Protein AF-0000000083431602 (afdb_homodimer)

Sequence (214 aa):
MWRSGLAFIPIKVGDYVYIGEDSVVEAAMIGSCVQIGKNCVIGKRVIIRDCCRIEENSVVPADSVIPPFSRIGGVPGKYLEDMPEATQELYISQISRYFDNFTPRTNMWRSGLAFIPIKVGDYVYIGEDSVVEAAMIGSCVQIGKNCVIGKRVIIRDCCRIEENSVVPADSVIPPFSRIGGVPGKYLEDMPEATQELYISQISRYFDNFTPRTN

Foldseek 3Di:
DPCVVPPPDDEEAEELEDAEACEDAQERYHEELEYEYHCEYHEHPEYHYALEYEDHNEYDYHPHYHDYQFYWYDVPIDTDDGHDPCSVVVSVVVVCVVVVVVPPPPD/DPCVVPPPDDEEEEELEDAEACEDAQERYHEECEYEYHCEYHEHPEYHYALEYEDHNEYDYHPHYHDYQFYWYDVPIDTDDGHDPCSVVVSCVVVCVVVVVVPPPPD

Structure (mmCIF, N/CA/C/O backbone):
data_AF-0000000083431602-model_v1
#
loop_
_entity.id
_entity.type
_entity.pdbx_description
1 polymer 'Dynactin subunit 5'
#
loop_
_atom_site.group_PDB
_atom_site.id
_atom_site.type_symbol
_atom_site.label_atom_id
_atom_site.label_alt_id
_atom_site.label_comp_id
_atom_site.label_asym_id
_atom_site.label_entity_id
_atom_site.label_seq_id
_atom_site.pdbx_PDB_ins_code
_atom_site.Cartn_x
_atom_site.Cartn_y
_atom_site.Cartn_z
_atom_site.occupancy
_atom_site.B_iso_or_equiv
_atom_site.auth_seq_id
_atom_site.auth_comp_id
_atom_site.auth_asym_id
_atom_site.auth_atom_id
_atom_site.pdbx_PDB_model_num
ATOM 1 N N . MET A 1 1 ? -8.312 -3.912 35.406 1 28.48 1 MET A N 1
ATOM 2 C CA . MET A 1 1 ? -8.68 -3.312 34.156 1 28.48 1 MET A CA 1
ATOM 3 C C . MET A 1 1 ? -7.805 -3.848 33 1 28.48 1 MET A C 1
ATOM 5 O O . MET A 1 1 ? -6.578 -3.758 33.094 1 28.48 1 MET A O 1
ATOM 9 N N . TRP A 1 2 ? -8.133 -4.938 32.406 1 30.8 2 TRP A N 1
ATOM 10 C CA . TRP A 1 2 ? -7.441 -5.691 31.359 1 30.8 2 TRP A CA 1
ATOM 11 C C . TRP A 1 2 ? -7.102 -4.789 30.172 1 30.8 2 TRP A C 1
ATOM 13 O O . TRP A 1 2 ? -7.992 -4.223 29.531 1 30.8 2 TRP A O 1
ATOM 23 N N . ARG A 1 3 ? -6.184 -3.844 30.422 1 35.72 3 ARG A N 1
ATOM 24 C CA . ARG A 1 3 ? -5.781 -3.035 29.281 1 35.72 3 ARG A CA 1
ATOM 25 C C . ARG A 1 3 ? -5.613 -3.898 28.031 1 35.72 3 ARG A C 1
ATOM 27 O O . ARG A 1 3 ? -4.703 -4.73 27.969 1 35.72 3 ARG A O 1
ATOM 34 N N . SER A 1 4 ? -6.652 -4.531 27.547 1 39.69 4 SER A N 1
ATOM 35 C CA . SER A 1 4 ? -6.766 -5.211 26.266 1 39.69 4 SER A CA 1
ATOM 36 C C . SER A 1 4 ? -5.91 -4.527 25.203 1 39.69 4 SER A C 1
ATOM 38 O O . SER A 1 4 ? -6.348 -3.562 24.578 1 39.69 4 SER A O 1
ATOM 40 N N . GLY A 1 5 ? -4.637 -4.211 25.594 1 40.03 5 GLY A N 1
ATOM 41 C CA . GLY A 1 5 ? -3.666 -3.617 24.688 1 40.03 5 GLY A CA 1
ATOM 42 C C . GLY A 1 5 ? -3.695 -4.227 23.297 1 40.03 5 GLY A C 1
ATOM 43 O O . GLY A 1 5 ? -3.285 -5.375 23.109 1 40.03 5 GLY A O 1
ATOM 44 N N . LEU A 1 6 ? -4.785 -4.121 22.578 1 44.34 6 LEU A N 1
ATOM 45 C CA . LEU A 1 6 ? -4.766 -4.504 21.172 1 44.34 6 LEU A CA 1
ATOM 46 C C . LEU A 1 6 ? -3.404 -4.211 20.547 1 44.34 6 LEU A C 1
ATOM 48 O O . LEU A 1 6 ? -2.951 -3.064 20.547 1 44.34 6 LEU A O 1
ATOM 52 N N . ALA A 1 7 ? -2.414 -5.129 20.812 1 47.84 7 ALA A N 1
ATOM 53 C CA . ALA A 1 7 ? -1.089 -5.133 20.203 1 47.84 7 ALA A CA 1
ATOM 54 C C . ALA A 1 7 ? -1.17 -4.781 18.719 1 47.84 7 ALA A C 1
ATOM 56 O O . ALA A 1 7 ? -1.924 -5.402 17.969 1 47.84 7 ALA A O 1
ATOM 57 N N . PHE A 1 8 ? -1.33 -3.508 18.344 1 51.31 8 PHE A N 1
ATOM 58 C CA . PHE A 1 8 ? -1.201 -3.082 16.953 1 51.31 8 PHE A CA 1
ATOM 59 C C . PHE A 1 8 ? 0.172 -3.445 16.391 1 51.31 8 PHE A C 1
ATOM 61 O O . PHE A 1 8 ? 1.194 -3.154 17.016 1 51.31 8 PHE A O 1
ATOM 68 N N . ILE A 1 9 ? 0.278 -4.641 15.828 1 58.22 9 ILE A N 1
ATOM 69 C CA . ILE A 1 9 ? 1.533 -4.852 15.117 1 58.22 9 ILE A CA 1
ATOM 70 C C . ILE A 1 9 ? 1.505 -4.105 13.789 1 58.22 9 ILE A C 1
ATOM 72 O O . ILE A 1 9 ? 0.565 -4.262 13 1 58.22 9 ILE A O 1
ATOM 76 N N . PRO A 1 10 ? 2.42 -3.236 13.602 1 60.12 10 PRO A N 1
ATOM 77 C CA . PRO A 1 10 ? 2.502 -2.408 12.398 1 60.12 10 PRO A CA 1
ATOM 78 C C . PRO A 1 10 ? 2.643 -3.236 11.125 1 60.12 10 PRO A C 1
ATOM 80 O O . PRO A 1 10 ? 3.23 -4.32 11.148 1 60.12 10 PRO A O 1
ATOM 83 N N . ILE A 1 11 ? 1.796 -2.855 10.094 1 68.94 11 ILE A N 1
ATOM 84 C CA . ILE A 1 11 ? 2.012 -3.428 8.766 1 68.94 11 ILE A CA 1
ATOM 85 C C . ILE A 1 11 ? 3.256 -2.807 8.133 1 68.94 11 ILE A C 1
ATOM 87 O O . ILE A 1 11 ? 3.486 -1.602 8.258 1 68.94 11 ILE A O 1
ATOM 91 N N . LYS A 1 12 ? 4.027 -3.773 7.625 1 85.69 12 LYS A N 1
ATOM 92 C CA . LYS A 1 12 ? 5.172 -3.285 6.859 1 85.69 12 LYS A CA 1
ATOM 93 C C . LYS A 1 12 ? 4.902 -3.359 5.359 1 85.69 12 LYS A C 1
ATOM 95 O O . LYS A 1 12 ? 4.598 -4.43 4.832 1 85.69 12 LYS A O 1
ATOM 100 N N . VAL A 1 13 ? 4.781 -2.248 4.762 1 92.38 13 VAL A N 1
ATOM 101 C CA . VAL A 1 13 ? 4.637 -2.174 3.311 1 92.38 13 VAL A CA 1
ATOM 102 C C . VAL A 1 13 ? 5.891 -1.556 2.697 1 92.38 13 VAL A C 1
ATOM 104 O O . VAL A 1 13 ? 6.359 -0.507 3.148 1 92.38 13 VAL A O 1
ATOM 107 N N . GLY A 1 14 ? 6.488 -2.24 1.77 1 92.75 14 GLY A N 1
ATOM 108 C CA . GLY A 1 14 ? 7.672 -1.746 1.08 1 92.75 14 GLY A CA 1
ATOM 109 C C . GLY A 1 14 ? 7.371 -0.614 0.117 1 92.75 14 GLY A C 1
ATOM 110 O O . GLY A 1 14 ? 6.242 -0.116 0.069 1 92.75 14 GLY A O 1
ATOM 111 N N . ASP A 1 15 ? 8.453 -0.166 -0.658 1 91.25 15 ASP A N 1
ATOM 112 C CA . ASP A 1 15 ? 8.312 0.931 -1.609 1 91.25 15 ASP A CA 1
ATOM 113 C C . ASP A 1 15 ? 7.84 0.419 -2.969 1 91.25 15 ASP A C 1
ATOM 115 O O . ASP A 1 15 ? 7.793 -0.791 -3.201 1 91.25 15 ASP A O 1
ATOM 119 N N . TYR A 1 16 ? 7.289 1.318 -3.855 1 90.19 16 TYR A N 1
ATOM 120 C CA . TYR A 1 16 ? 6.781 1.034 -5.191 1 90.19 16 TYR A CA 1
ATOM 121 C C . TYR A 1 16 ? 5.621 0.048 -5.137 1 90.19 16 TYR A C 1
ATOM 123 O O . TYR A 1 16 ? 5.605 -0.942 -5.871 1 90.19 16 TYR A O 1
ATOM 131 N N . VAL A 1 17 ? 4.75 0.256 -4.215 1 91.69 17 VAL A N 1
ATOM 132 C CA . VAL A 1 17 ? 3.572 -0.593 -4.078 1 91.69 17 VAL A CA 1
ATOM 133 C C . VAL A 1 17 ? 2.338 0.147 -4.586 1 91.69 17 VAL A C 1
ATOM 135 O O . VAL A 1 17 ? 2.17 1.341 -4.324 1 91.69 17 VAL A O 1
ATOM 138 N N . TYR A 1 18 ? 1.525 -0.588 -5.305 1 89.56 18 TYR A N 1
ATOM 139 C CA . TYR A 1 18 ? 0.258 -0.059 -5.797 1 89.56 18 TYR A CA 1
ATOM 140 C C . TYR A 1 18 ? -0.886 -1.022 -5.504 1 89.56 18 TYR A C 1
ATOM 142 O O . TYR A 1 18 ? -0.751 -2.232 -5.699 1 89.56 18 TYR A O 1
ATOM 150 N N . ILE A 1 19 ? -1.953 -0.477 -5.039 1 92.25 19 ILE A N 1
ATOM 151 C CA . ILE A 1 19 ? -3.178 -1.225 -4.773 1 92.25 19 ILE A CA 1
ATOM 152 C C . ILE A 1 19 ? -4.316 -0.667 -5.625 1 92.25 19 ILE A C 1
ATOM 154 O O . ILE A 1 19 ? -4.641 0.52 -5.539 1 92.25 19 ILE A O 1
ATOM 158 N N . GLY A 1 20 ? -4.93 -1.467 -6.414 1 90.44 20 GLY A N 1
ATOM 159 C CA . GLY A 1 20 ? -5.898 -1.061 -7.418 1 90.44 20 GLY A CA 1
ATOM 160 C C . GLY A 1 20 ? -7.281 -0.815 -6.848 1 90.44 20 GLY A C 1
ATOM 161 O O . GLY A 1 20 ? -7.508 -0.998 -5.652 1 90.44 20 GLY A O 1
ATOM 162 N N . GLU A 1 21 ? -8.195 -0.49 -7.758 1 89.06 21 GLU A N 1
ATOM 163 C CA . GLU A 1 21 ? -9.578 -0.122 -7.469 1 89.06 21 GLU A CA 1
ATOM 164 C C . GLU A 1 21 ? -10.328 -1.278 -6.82 1 89.06 21 GLU A C 1
ATOM 166 O O . GLU A 1 21 ? -10.195 -2.43 -7.242 1 89.06 21 GLU A O 1
ATOM 171 N N . ASP A 1 22 ? -11.164 -0.935 -5.758 1 92.94 22 ASP A N 1
ATOM 172 C CA . ASP A 1 22 ? -12.102 -1.865 -5.133 1 92.94 22 ASP A CA 1
ATOM 173 C C . ASP A 1 22 ? -11.359 -3.057 -4.527 1 92.94 22 ASP A C 1
ATOM 175 O O . ASP A 1 22 ? -11.922 -4.152 -4.418 1 92.94 22 ASP A O 1
ATOM 179 N N . SER A 1 23 ? -10.078 -2.918 -4.227 1 94.56 23 SER A N 1
ATOM 180 C CA . SER A 1 23 ? -9.312 -3.965 -3.562 1 94.56 23 SER A CA 1
ATOM 181 C C . SER A 1 23 ? -9.305 -3.77 -2.051 1 94.56 23 SER A C 1
ATOM 183 O O . SER A 1 23 ? -9.289 -2.637 -1.565 1 94.56 23 SER A O 1
ATOM 185 N N . VAL A 1 24 ? -9.406 -4.871 -1.285 1 94.06 24 VAL A N 1
ATOM 186 C CA . VAL A 1 24 ? -9.352 -4.898 0.173 1 94.06 24 VAL A CA 1
ATOM 187 C C . VAL A 1 24 ? -8.117 -5.672 0.628 1 94.06 24 VAL A C 1
ATOM 189 O O . VAL A 1 24 ? -7.945 -6.844 0.28 1 94.06 24 VAL A O 1
ATOM 192 N N . VAL A 1 25 ? -7.242 -5.008 1.438 1 93.88 25 VAL A N 1
ATOM 193 C CA . VAL A 1 25 ? -5.965 -5.613 1.809 1 93.88 25 VAL A CA 1
ATOM 194 C C . VAL A 1 25 ? -5.848 -5.676 3.33 1 93.88 25 VAL A C 1
ATOM 196 O O . VAL A 1 25 ? -5.84 -4.645 4.004 1 93.88 25 VAL A O 1
ATOM 199 N N . GLU A 1 26 ? -5.828 -6.855 3.91 1 91.06 26 GLU A N 1
ATOM 200 C CA . GLU A 1 26 ? -5.602 -7.09 5.332 1 91.06 26 GLU A CA 1
ATOM 201 C C . GLU A 1 26 ? -4.309 -7.867 5.566 1 91.06 26 GLU A C 1
ATOM 203 O O . GLU A 1 26 ? -4.215 -8.656 6.508 1 91.06 26 GLU A O 1
ATOM 208 N N . ALA A 1 27 ? -3.328 -7.703 4.719 1 91.31 27 ALA A N 1
ATOM 209 C CA . ALA A 1 27 ? -2.055 -8.422 4.75 1 91.31 27 ALA A CA 1
ATOM 210 C C . ALA A 1 27 ? -1.255 -8.062 6 1 91.31 27 ALA A C 1
ATOM 212 O O . ALA A 1 27 ? -1.495 -7.023 6.621 1 91.31 27 ALA A O 1
ATOM 213 N N . ALA A 1 28 ? -0.341 -8.945 6.398 1 88.25 28 ALA A N 1
ATOM 214 C CA . ALA A 1 28 ? 0.61 -8.68 7.473 1 88.25 28 ALA A CA 1
ATOM 215 C C . ALA A 1 28 ? 1.825 -7.914 6.957 1 88.25 28 ALA A C 1
ATOM 217 O O . ALA A 1 28 ? 2.377 -7.062 7.66 1 88.25 28 ALA A O 1
ATOM 218 N N . MET A 1 29 ? 2.209 -8.266 5.746 1 90.75 29 MET A N 1
ATOM 219 C CA . MET A 1 29 ? 3.393 -7.66 5.145 1 90.75 29 MET A CA 1
ATOM 220 C C . MET A 1 29 ? 3.279 -7.637 3.625 1 90.75 29 MET A C 1
ATOM 222 O O . MET A 1 29 ? 2.832 -8.609 3.016 1 90.75 29 MET A O 1
ATOM 226 N N . ILE A 1 30 ? 3.604 -6.547 3.037 1 94.31 30 ILE A N 1
ATOM 227 C CA . ILE A 1 30 ? 3.754 -6.406 1.593 1 94.31 30 ILE A CA 1
ATOM 228 C C . ILE A 1 30 ? 5.16 -5.906 1.266 1 94.31 30 ILE A C 1
ATOM 230 O O . ILE A 1 30 ? 5.586 -4.863 1.768 1 94.31 30 ILE A O 1
ATOM 234 N N . GLY A 1 31 ? 5.875 -6.672 0.499 1 95.25 31 GLY A N 1
ATOM 235 C CA . GLY A 1 31 ? 7.223 -6.289 0.112 1 95.25 31 GLY A CA 1
ATOM 236 C C . GLY A 1 31 ? 7.258 -5.129 -0.866 1 95.25 31 GLY A C 1
ATOM 237 O O . GLY A 1 31 ? 6.254 -4.441 -1.055 1 95.25 31 GLY A O 1
ATOM 238 N N . SER A 1 32 ? 8.508 -4.887 -1.471 1 94.62 32 SER A N 1
ATOM 239 C CA . SER A 1 32 ? 8.719 -3.807 -2.43 1 94.62 32 SER A CA 1
ATOM 240 C C . SER A 1 32 ? 8.352 -4.246 -3.844 1 94.62 32 SER A C 1
ATOM 242 O O . SER A 1 32 ? 8.391 -5.434 -4.16 1 94.62 32 SER A O 1
ATOM 244 N N . CYS A 1 33 ? 7.949 -3.277 -4.727 1 93.31 33 CYS A N 1
ATOM 245 C CA . CYS A 1 33 ? 7.66 -3.518 -6.137 1 93.31 33 CYS A CA 1
ATOM 246 C C . CYS A 1 33 ? 6.527 -4.527 -6.297 1 93.31 33 CYS A C 1
ATOM 248 O O . CYS A 1 33 ? 6.629 -5.457 -7.098 1 93.31 33 CYS A O 1
ATOM 250 N N . VAL A 1 34 ? 5.512 -4.422 -5.461 1 94.31 34 VAL A N 1
ATOM 251 C CA . VAL A 1 34 ? 4.344 -5.297 -5.523 1 94.31 34 VAL A CA 1
ATOM 252 C C . VAL A 1 34 ? 3.172 -4.551 -6.156 1 94.31 34 VAL A C 1
ATOM 254 O O . VAL A 1 34 ? 2.916 -3.391 -5.824 1 94.31 34 VAL A O 1
ATOM 257 N N . GLN A 1 35 ? 2.518 -5.164 -7.035 1 92.81 35 GLN A N 1
ATOM 258 C CA . GLN A 1 35 ? 1.314 -4.621 -7.656 1 92.81 35 GLN A CA 1
ATOM 259 C C . GLN A 1 35 ? 0.099 -5.496 -7.363 1 92.81 35 GLN A C 1
ATOM 261 O O . GLN A 1 35 ? 0.097 -6.688 -7.672 1 92.81 35 GLN A O 1
ATOM 266 N N . ILE A 1 36 ? -0.857 -4.91 -6.77 1 94.44 36 ILE A N 1
ATOM 267 C CA . ILE A 1 36 ? -2.135 -5.57 -6.523 1 94.44 36 ILE A CA 1
ATOM 268 C C . ILE A 1 36 ? -3.205 -4.977 -7.438 1 94.44 36 ILE A C 1
ATOM 270 O O . ILE A 1 36 ? -3.473 -3.773 -7.391 1 94.44 36 ILE A O 1
ATOM 274 N N . GLY A 1 37 ? -3.74 -5.773 -8.289 1 92.81 37 GLY A N 1
ATOM 275 C CA . GLY A 1 37 ? -4.719 -5.336 -9.273 1 92.81 37 GLY A CA 1
ATOM 276 C C . GLY A 1 37 ? -6.023 -4.867 -8.656 1 92.81 37 GLY A C 1
ATOM 277 O O . GLY A 1 37 ? -6.09 -4.629 -7.449 1 92.81 37 GLY A O 1
ATOM 278 N N . LYS A 1 38 ? -6.988 -4.59 -9.609 1 92.38 38 LYS A N 1
ATOM 279 C CA . LYS A 1 38 ? -8.305 -4.148 -9.156 1 92.38 38 LYS A CA 1
ATOM 280 C C . LYS A 1 38 ? -9.133 -5.328 -8.656 1 92.38 38 LYS A C 1
ATOM 282 O O . LYS A 1 38 ? -8.914 -6.469 -9.07 1 92.38 38 LYS A O 1
ATOM 287 N N . ASN A 1 39 ? -10.055 -5.066 -7.758 1 96.25 39 ASN A N 1
ATOM 288 C CA . ASN A 1 39 ? -11.047 -6.031 -7.293 1 96.25 39 ASN A CA 1
ATOM 289 C C . ASN A 1 39 ? -10.383 -7.258 -6.672 1 96.25 39 ASN A C 1
ATOM 291 O O . ASN A 1 39 ? -10.75 -8.391 -6.988 1 96.25 39 ASN A O 1
ATOM 295 N N . CYS A 1 40 ? -9.336 -7.051 -5.879 1 97.38 40 CYS A N 1
ATOM 296 C CA . CYS A 1 40 ? -8.641 -8.133 -5.195 1 97.38 40 CYS A CA 1
ATOM 297 C C . CYS A 1 40 ? -8.992 -8.164 -3.713 1 97.38 40 CYS A C 1
ATOM 299 O O . CYS A 1 40 ? -9.359 -7.133 -3.139 1 97.38 40 CYS A O 1
ATOM 301 N N . VAL A 1 41 ? -8.992 -9.297 -3.061 1 97.44 41 VAL A N 1
ATOM 302 C CA . VAL A 1 41 ? -9.078 -9.477 -1.615 1 97.44 41 VAL A CA 1
ATOM 303 C C . VAL A 1 41 ? -7.828 -10.188 -1.104 1 97.44 41 VAL A C 1
ATOM 305 O O . VAL A 1 41 ? -7.57 -11.344 -1.458 1 97.44 41 VAL A O 1
ATOM 308 N N . ILE A 1 42 ? -7.004 -9.492 -0.37 1 96.75 42 ILE A N 1
ATOM 309 C CA . ILE A 1 42 ? -5.84 -10.062 0.295 1 96.75 42 ILE A CA 1
ATOM 310 C C . ILE A 1 42 ? -6.184 -10.398 1.744 1 96.75 42 ILE A C 1
ATOM 312 O O . ILE A 1 42 ? -6.402 -9.5 2.561 1 96.75 42 ILE A O 1
ATOM 316 N N . GLY A 1 43 ? -6.219 -11.625 2.041 1 94.38 43 GLY A N 1
ATOM 317 C CA . GLY A 1 43 ? -6.688 -12.117 3.328 1 94.38 43 GLY A CA 1
ATOM 318 C C . GLY A 1 43 ? -5.789 -11.719 4.484 1 94.38 43 GLY A C 1
ATOM 319 O O . GLY A 1 43 ? -4.719 -11.141 4.273 1 94.38 43 GLY A O 1
ATOM 320 N N . LYS A 1 44 ? -6.262 -12.031 5.695 1 90 44 LYS A N 1
ATOM 321 C CA . LYS A 1 44 ? -5.555 -11.703 6.93 1 90 44 LYS A CA 1
ATOM 322 C C . LYS A 1 44 ? -4.219 -12.43 7.012 1 90 44 LYS A C 1
ATOM 324 O O . LYS A 1 44 ? -4.121 -13.602 6.641 1 90 44 LYS A O 1
ATOM 329 N N . ARG A 1 45 ? -3.146 -11.719 7.477 1 88.94 45 ARG A N 1
ATOM 330 C CA . ARG A 1 45 ? -1.84 -12.273 7.809 1 88.94 45 ARG A CA 1
ATOM 331 C C . ARG A 1 45 ? -1.126 -12.781 6.562 1 88.94 45 ARG A C 1
ATOM 333 O O . ARG A 1 45 ? -0.209 -13.602 6.656 1 88.94 45 ARG A O 1
ATOM 340 N N . VAL A 1 46 ? -1.595 -12.406 5.418 1 93.5 46 VAL A N 1
ATOM 341 C CA . VAL A 1 46 ? -0.884 -12.75 4.191 1 93.5 46 VAL A CA 1
ATOM 342 C C . VAL A 1 46 ? 0.444 -12 4.133 1 93.5 46 VAL A C 1
ATOM 344 O O . VAL A 1 46 ? 0.517 -10.828 4.508 1 93.5 46 VAL A O 1
ATOM 347 N N . ILE A 1 47 ? 1.458 -12.703 3.719 1 94.25 47 ILE A N 1
ATOM 348 C CA . ILE A 1 47 ? 2.766 -12.109 3.471 1 94.25 47 ILE A CA 1
ATOM 349 C C . ILE A 1 47 ? 3.07 -12.141 1.975 1 94.25 47 ILE A C 1
ATOM 351 O O . ILE A 1 47 ? 3.131 -13.211 1.366 1 94.25 47 ILE A O 1
ATOM 355 N N . ILE A 1 48 ? 3.145 -11.023 1.331 1 96.25 48 ILE A N 1
ATOM 356 C CA . ILE A 1 48 ? 3.545 -10.898 -0.067 1 96.25 48 ILE A CA 1
ATOM 357 C C . ILE A 1 48 ? 4.98 -10.383 -0.148 1 96.25 48 ILE A C 1
ATOM 359 O O . ILE A 1 48 ? 5.27 -9.258 0.28 1 96.25 48 ILE A O 1
ATOM 363 N N . ARG A 1 49 ? 5.883 -11.172 -0.681 1 97.19 49 ARG A N 1
ATOM 364 C CA . ARG A 1 49 ? 7.281 -10.766 -0.782 1 97.19 49 ARG A CA 1
ATOM 365 C C . ARG A 1 49 ? 7.508 -9.867 -1.993 1 97.19 49 ARG A C 1
ATOM 367 O O . ARG A 1 49 ? 6.551 -9.43 -2.637 1 97.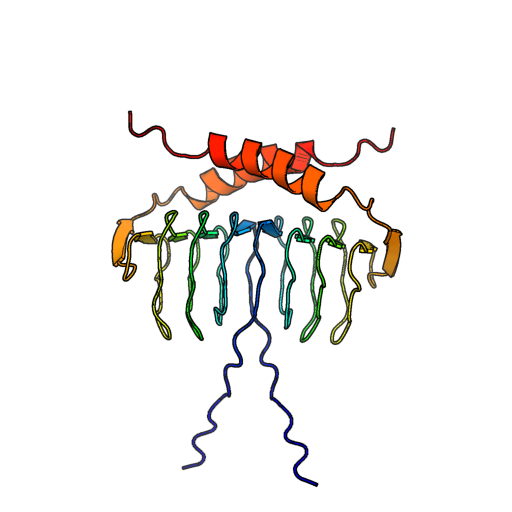19 49 ARG A O 1
ATOM 374 N N . ASP A 1 50 ? 8.812 -9.539 -2.293 1 96.31 50 ASP A N 1
ATOM 375 C CA . ASP A 1 50 ? 9.156 -8.492 -3.246 1 96.31 50 ASP A CA 1
ATOM 376 C C . ASP A 1 50 ? 8.805 -8.906 -4.672 1 96.31 50 ASP A C 1
ATOM 378 O O . ASP A 1 50 ? 8.883 -10.086 -5.016 1 96.31 50 ASP A O 1
ATOM 382 N N . CYS A 1 51 ? 8.406 -7.938 -5.539 1 96.19 51 CYS A N 1
ATOM 383 C CA . CYS A 1 51 ? 8.32 -8.047 -6.988 1 96.19 51 CYS A CA 1
ATOM 384 C C . CYS A 1 51 ? 7.223 -9.023 -7.398 1 96.19 51 CYS A C 1
ATOM 386 O O . CYS A 1 51 ? 7.383 -9.781 -8.359 1 96.19 51 CYS A O 1
ATOM 388 N N . CYS A 1 52 ? 6.16 -9.055 -6.582 1 96.88 52 CYS A N 1
ATOM 389 C CA . CYS A 1 52 ? 5 -9.883 -6.906 1 96.88 52 CYS A CA 1
ATOM 390 C C . CYS A 1 52 ? 3.934 -9.07 -7.625 1 96.88 52 CYS A C 1
ATOM 392 O O . CYS A 1 52 ? 3.873 -7.848 -7.48 1 96.88 52 CYS A O 1
ATOM 394 N N . ARG A 1 53 ? 3.135 -9.773 -8.344 1 95.5 53 ARG A N 1
ATOM 395 C CA . ARG A 1 53 ? 1.94 -9.219 -8.969 1 95.5 53 ARG A CA 1
ATOM 396 C C . ARG A 1 53 ? 0.71 -10.055 -8.648 1 95.5 53 ARG A C 1
ATOM 398 O O . ARG A 1 53 ? 0.699 -11.266 -8.883 1 95.5 53 ARG A O 1
ATOM 405 N N . ILE A 1 54 ? -0.281 -9.484 -8.039 1 97.25 54 ILE A N 1
ATOM 406 C CA . ILE A 1 54 ? -1.585 -10.102 -7.828 1 97.25 54 ILE A CA 1
ATOM 407 C C . ILE A 1 54 ? -2.559 -9.633 -8.906 1 97.25 54 ILE A C 1
ATOM 409 O O . ILE A 1 54 ? -2.887 -8.445 -8.984 1 97.25 54 ILE A O 1
ATOM 413 N N . GLU A 1 55 ? -2.982 -10.531 -9.719 1 95.94 55 GLU A N 1
ATOM 414 C CA . GLU A 1 55 ? -3.852 -10.211 -10.852 1 95.94 55 GLU A CA 1
ATOM 415 C C . GLU A 1 55 ? -5.207 -9.695 -10.367 1 95.94 55 GLU A C 1
ATOM 417 O O . GLU A 1 55 ? -5.633 -10 -9.25 1 95.94 55 GLU A O 1
ATOM 422 N N . GLU A 1 56 ? -5.828 -8.914 -11.312 1 94.44 56 GLU A N 1
ATOM 423 C CA . GLU A 1 56 ? -7.156 -8.398 -10.984 1 94.44 56 GLU A CA 1
ATOM 424 C C . GLU A 1 56 ? -8.125 -9.539 -10.672 1 94.44 56 GLU A C 1
ATOM 426 O O . GLU A 1 56 ? -7.945 -10.664 -11.148 1 94.44 56 GLU A O 1
ATOM 431 N N . ASN A 1 57 ? -9.094 -9.266 -9.836 1 97.69 57 ASN A N 1
ATOM 432 C CA . ASN A 1 57 ? -10.172 -10.203 -9.516 1 97.69 57 ASN A CA 1
ATOM 433 C C . ASN A 1 57 ? -9.641 -11.445 -8.812 1 97.69 57 ASN A C 1
ATOM 435 O O . ASN A 1 57 ? -10.125 -12.555 -9.055 1 97.69 57 ASN A O 1
ATOM 439 N N . SER A 1 58 ? -8.609 -11.297 -7.988 1 98.31 58 SER A N 1
ATOM 440 C CA . SER A 1 58 ? -8.016 -12.438 -7.297 1 98.31 58 SER A CA 1
ATOM 441 C C . SER A 1 58 ? -8.297 -12.375 -5.797 1 98.31 58 SER A C 1
ATOM 443 O O . SER A 1 58 ? -8.438 -11.289 -5.23 1 98.31 58 SER A O 1
ATOM 445 N N . VAL A 1 59 ? -8.43 -13.492 -5.129 1 98.62 59 VAL A N 1
ATOM 446 C CA . VAL A 1 59 ? -8.578 -13.609 -3.684 1 98.62 59 VAL A CA 1
ATOM 447 C C . VAL A 1 59 ? -7.43 -14.445 -3.113 1 98.62 59 VAL A C 1
ATOM 449 O O . VAL A 1 59 ? -7.332 -15.641 -3.379 1 98.62 59 VAL A O 1
ATOM 452 N N . VAL A 1 60 ? -6.516 -13.859 -2.422 1 98.31 60 VAL A N 1
ATOM 453 C CA . VAL A 1 60 ? -5.43 -14.562 -1.744 1 98.31 60 VAL A CA 1
ATOM 454 C C . VAL A 1 60 ? -5.879 -14.992 -0.351 1 98.31 60 VAL A C 1
ATOM 456 O O . VAL A 1 60 ? -6.203 -14.148 0.492 1 98.31 60 VAL A O 1
ATOM 459 N N . PRO A 1 61 ? -5.879 -16.234 -0.084 1 97.75 61 PRO A N 1
ATOM 460 C CA . PRO A 1 61 ? -6.398 -16.703 1.197 1 97.75 61 PRO A CA 1
ATOM 461 C C . PRO A 1 61 ? -5.559 -16.25 2.387 1 97.75 61 PRO A C 1
ATOM 463 O O . PRO A 1 61 ? -4.359 -16 2.24 1 97.75 61 PRO A O 1
ATOM 466 N N . ALA A 1 62 ? -6.258 -16.25 3.539 1 94.56 62 ALA A N 1
ATOM 467 C CA . ALA A 1 62 ? -5.594 -15.891 4.789 1 94.56 62 ALA A CA 1
ATOM 468 C C . ALA A 1 62 ? -4.391 -16.781 5.051 1 94.56 62 ALA A C 1
ATOM 470 O O . ALA A 1 62 ? -4.383 -17.953 4.664 1 94.56 62 ALA A O 1
ATOM 471 N N . ASP A 1 63 ? -3.359 -16.234 5.625 1 93.88 63 ASP A N 1
ATOM 472 C CA . ASP A 1 63 ? -2.176 -16.922 6.125 1 93.88 63 ASP A CA 1
ATOM 473 C C . ASP A 1 63 ? -1.295 -17.406 4.973 1 93.88 63 ASP A C 1
ATOM 475 O O . ASP A 1 63 ? -0.37 -18.188 5.176 1 93.88 63 ASP A O 1
ATOM 479 N N . SER A 1 64 ? -1.549 -16.875 3.75 1 96.25 64 SER A N 1
ATOM 480 C CA . SER A 1 64 ? -0.705 -17.234 2.611 1 96.25 64 SER A CA 1
ATOM 481 C C . SER A 1 64 ? 0.627 -16.484 2.666 1 96.25 64 SER A C 1
ATOM 483 O O . SER A 1 64 ? 0.691 -15.344 3.123 1 96.25 64 SER A O 1
ATOM 485 N N . VAL A 1 65 ? 1.663 -17.203 2.223 1 97.19 65 VAL A N 1
ATOM 486 C CA . VAL A 1 65 ? 2.971 -16.594 2.014 1 97.19 65 VAL A CA 1
ATOM 487 C C . VAL A 1 65 ? 3.342 -16.656 0.534 1 97.19 65 VAL A C 1
ATOM 489 O O . VAL A 1 65 ? 3.527 -17.734 -0.021 1 97.19 65 VAL A O 1
ATOM 492 N N . ILE A 1 66 ? 3.381 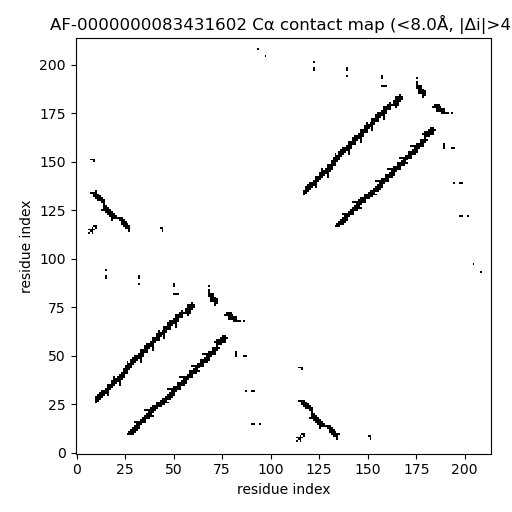-15.523 -0.138 1 98.06 66 ILE A N 1
ATOM 493 C CA . ILE A 1 66 ? 3.691 -15.43 -1.562 1 98.06 66 ILE A CA 1
ATOM 494 C C . ILE A 1 66 ? 5.172 -15.117 -1.749 1 98.06 66 ILE A C 1
ATOM 496 O O . ILE A 1 66 ? 5.645 -14.047 -1.343 1 98.06 66 ILE A O 1
ATOM 500 N N . PRO A 1 67 ? 5.918 -16.047 -2.316 1 97.81 67 PRO A N 1
ATOM 501 C CA . PRO A 1 67 ? 7.352 -15.805 -2.504 1 97.81 67 PRO A CA 1
ATOM 502 C C . PRO A 1 67 ? 7.629 -14.68 -3.496 1 97.81 67 PRO A C 1
ATOM 504 O O . PRO A 1 67 ? 6.75 -14.305 -4.277 1 97.81 67 PRO A O 1
ATOM 507 N N . PRO A 1 68 ? 8.914 -14.195 -3.471 1 97.56 68 PRO A N 1
ATOM 508 C CA . PRO A 1 68 ? 9.25 -13.109 -4.395 1 97.56 68 PRO A CA 1
ATOM 509 C C . PRO A 1 68 ? 9.086 -13.508 -5.859 1 97.56 68 PRO A C 1
ATOM 511 O O . PRO A 1 68 ? 9.203 -14.688 -6.199 1 97.56 68 PRO A O 1
ATOM 514 N N . PHE A 1 69 ? 8.773 -12.562 -6.664 1 97.19 69 PHE A N 1
ATOM 515 C CA . PHE A 1 69 ? 8.719 -12.703 -8.117 1 97.19 69 PHE A CA 1
ATOM 516 C C . PHE A 1 69 ? 7.602 -13.664 -8.516 1 97.19 69 PHE A C 1
ATOM 518 O O . PHE A 1 69 ? 7.754 -14.438 -9.461 1 97.19 69 PHE A O 1
ATOM 525 N N . SER A 1 70 ? 6.5 -13.609 -7.77 1 97.75 70 SER A N 1
ATOM 526 C CA . SER A 1 70 ? 5.359 -14.461 -8.078 1 97.75 70 SER A CA 1
ATOM 527 C C . SER A 1 70 ? 4.227 -13.664 -8.711 1 97.75 70 SER A C 1
ATOM 529 O O . SER A 1 70 ? 3.936 -12.547 -8.289 1 97.75 70 SER A O 1
ATOM 531 N N . ARG A 1 71 ? 3.686 -14.203 -9.688 1 97.19 71 ARG A N 1
ATOM 532 C CA . ARG A 1 71 ? 2.402 -13.742 -10.203 1 97.19 71 ARG A CA 1
ATOM 533 C C . ARG A 1 71 ? 1.261 -14.625 -9.719 1 97.19 71 ARG A C 1
ATOM 535 O O . ARG A 1 71 ? 1.287 -15.844 -9.906 1 97.19 71 ARG A O 1
ATOM 542 N N . ILE A 1 72 ? 0.327 -14.047 -9.047 1 98.31 72 ILE A N 1
ATOM 543 C CA . ILE A 1 72 ? -0.782 -14.773 -8.438 1 98.31 72 ILE A CA 1
ATOM 544 C C . ILE A 1 72 ? -2.098 -14.336 -9.078 1 98.31 72 ILE A C 1
ATOM 546 O O . ILE A 1 72 ? -2.305 -13.148 -9.336 1 98.31 72 ILE A O 1
ATOM 550 N N . GLY A 1 73 ? -2.971 -15.266 -9.367 1 98.12 73 GLY A N 1
ATOM 551 C CA . GLY A 1 73 ? -4.273 -14.914 -9.906 1 98.12 73 GLY A CA 1
ATOM 552 C C . GLY A 1 73 ? -5.34 -15.961 -9.609 1 98.12 73 GLY A C 1
ATOM 553 O O . GLY A 1 73 ? -5.023 -17.125 -9.383 1 98.12 73 GLY A O 1
ATOM 554 N N . GLY A 1 74 ? -6.594 -15.445 -9.438 1 97.62 74 GLY A N 1
ATOM 555 C CA . GLY A 1 74 ? -7.73 -16.344 -9.336 1 97.62 74 GLY A CA 1
ATOM 556 C C . GLY A 1 74 ? -8.359 -16.359 -7.957 1 97.62 74 GLY A C 1
ATOM 557 O O . GLY A 1 74 ? -7.969 -15.586 -7.082 1 97.62 74 GLY A O 1
ATOM 558 N N . VAL A 1 75 ? -9.484 -17.312 -7.828 1 97.75 75 VAL A N 1
ATOM 559 C CA . VAL A 1 75 ? -10.242 -17.5 -6.594 1 97.75 75 VAL A CA 1
ATOM 560 C C . VAL A 1 75 ? -10.414 -18.984 -6.305 1 97.75 75 VAL A C 1
ATOM 562 O O . VAL A 1 75 ? -11.242 -19.656 -6.934 1 97.75 75 VAL A O 1
ATOM 565 N N . PRO A 1 76 ? -9.742 -19.531 -5.414 1 97.94 76 PRO A N 1
ATOM 566 C CA . PRO A 1 76 ? -8.672 -18.906 -4.629 1 97.94 76 PRO A CA 1
ATOM 567 C C . PRO A 1 76 ? -7.438 -18.578 -5.465 1 97.94 76 PRO A C 1
ATOM 569 O O . PRO A 1 76 ? -7.207 -19.203 -6.504 1 97.94 76 PRO A O 1
ATOM 572 N N . GLY A 1 77 ? -6.695 -17.469 -5.129 1 97.88 77 GLY A N 1
ATOM 573 C CA . GLY A 1 77 ? -5.461 -17.109 -5.805 1 97.88 77 GLY A CA 1
ATOM 574 C C . GLY A 1 77 ? -4.453 -18.234 -5.859 1 97.88 77 GLY A C 1
ATOM 575 O O . GLY A 1 77 ? -4.172 -18.875 -4.844 1 97.88 77 GLY A O 1
ATOM 576 N N . LYS A 1 78 ? -3.891 -18.406 -6.934 1 97.44 78 LYS A N 1
ATOM 577 C CA . LYS A 1 78 ? -2.869 -19.422 -7.148 1 97.44 78 LYS A CA 1
ATOM 578 C C . LYS A 1 78 ? -1.68 -18.859 -7.922 1 97.44 78 LYS A C 1
ATOM 580 O O . LYS A 1 78 ? -1.815 -17.859 -8.641 1 97.44 78 LYS A O 1
ATOM 585 N N . TYR A 1 79 ? -0.575 -19.594 -7.621 1 97.56 79 TYR A N 1
ATOM 586 C CA . TYR A 1 79 ? 0.628 -19.266 -8.375 1 97.56 79 TYR A CA 1
ATOM 587 C C . TYR A 1 79 ? 0.41 -19.469 -9.875 1 97.56 79 TYR A C 1
ATOM 589 O O . TYR A 1 79 ? -0.09 -20.516 -10.289 1 97.56 79 TYR A O 1
ATOM 597 N N . LEU A 1 80 ? 0.659 -18.531 -10.758 1 97.19 80 LEU A N 1
ATOM 598 C CA . LEU A 1 80 ? 0.523 -18.641 -12.211 1 97.19 80 LEU A CA 1
ATOM 599 C C . LEU A 1 80 ? 1.885 -18.828 -12.867 1 97.19 80 LEU A C 1
ATOM 601 O O . LEU A 1 80 ? 2.094 -19.781 -13.617 1 97.19 80 LEU A O 1
ATOM 605 N N . GLU A 1 81 ? 2.787 -17.859 -12.617 1 95.75 81 GLU A N 1
ATOM 606 C CA . GLU A 1 81 ? 4.133 -17.891 -13.18 1 95.75 81 GLU A CA 1
ATOM 607 C C . GLU A 1 81 ? 5.082 -16.984 -12.398 1 95.75 81 GLU A C 1
ATOM 609 O O . GLU A 1 81 ? 4.652 -16.234 -11.531 1 95.75 81 GLU A O 1
ATOM 614 N N . ASP A 1 82 ? 6.352 -17.125 -12.828 1 94.19 82 ASP A N 1
ATOM 615 C CA . ASP A 1 82 ? 7.367 -16.219 -12.273 1 94.19 82 ASP A CA 1
ATOM 616 C C . ASP A 1 82 ? 7.359 -14.875 -13 1 94.19 82 ASP A C 1
ATOM 618 O O . ASP A 1 82 ? 7.207 -14.82 -14.219 1 94.19 82 ASP A O 1
ATOM 622 N N . MET A 1 83 ? 7.484 -13.883 -12.18 1 92.44 83 MET A N 1
ATOM 623 C CA . MET A 1 83 ? 7.777 -12.578 -12.773 1 92.44 83 MET A CA 1
ATOM 624 C C . MET A 1 83 ? 9.227 -12.5 -13.227 1 92.44 83 MET A C 1
ATOM 626 O O . MET A 1 83 ? 10.102 -13.156 -12.648 1 92.44 83 MET A O 1
ATOM 630 N N . PRO A 1 84 ? 9.406 -11.812 -14.336 1 89.44 84 PRO A N 1
ATOM 631 C CA . PRO A 1 84 ? 10.789 -11.68 -14.789 1 89.44 84 PRO A CA 1
ATOM 632 C C . PRO A 1 84 ? 11.711 -11.125 -13.703 1 89.44 84 PRO A C 1
ATOM 634 O O . PRO A 1 84 ? 11.273 -10.367 -12.836 1 89.44 84 PRO A O 1
ATOM 637 N N . GLU A 1 85 ? 12.984 -11.516 -13.758 1 85.56 85 GLU A N 1
ATOM 638 C CA . GLU A 1 85 ? 13.969 -11.023 -12.797 1 85.56 85 GLU A CA 1
ATOM 639 C C . GLU A 1 85 ? 14.141 -9.516 -12.906 1 85.56 85 GLU A C 1
ATOM 641 O O . GLU A 1 85 ? 14.555 -8.859 -11.945 1 85.56 85 GLU A O 1
ATOM 646 N N . ALA A 1 86 ? 13.844 -9.062 -14.07 1 85.19 86 ALA A N 1
ATOM 647 C CA . ALA A 1 86 ? 14 -7.633 -14.328 1 85.19 86 ALA A CA 1
ATOM 648 C C . ALA A 1 86 ? 12.773 -6.852 -13.859 1 85.19 86 ALA A C 1
ATOM 650 O O . ALA A 1 86 ? 12.68 -5.641 -14.086 1 85.19 86 ALA A O 1
ATOM 651 N N . THR A 1 87 ? 11.906 -7.453 -13.195 1 83.56 87 THR A N 1
ATOM 652 C CA . THR A 1 87 ? 10.641 -6.855 -12.773 1 83.56 87 THR A CA 1
ATOM 653 C C . THR A 1 87 ? 10.891 -5.602 -11.938 1 83.56 87 THR A C 1
ATOM 655 O O . THR A 1 87 ? 10.219 -4.586 -12.117 1 83.56 87 THR A O 1
ATOM 658 N N . GLN A 1 88 ? 11.797 -5.699 -11.109 1 83.12 88 GLN A N 1
ATOM 659 C CA . GLN A 1 88 ? 12.102 -4.547 -10.266 1 83.12 88 GLN A CA 1
ATOM 660 C C . GLN A 1 88 ? 12.438 -3.32 -11.109 1 83.12 88 GLN A C 1
ATOM 662 O O . GLN A 1 88 ? 11.891 -2.238 -10.891 1 83.12 88 GLN A O 1
ATOM 667 N N . GLU A 1 89 ? 13.32 -3.506 -12.031 1 80.75 89 GLU A N 1
ATOM 668 C CA . GLU A 1 89 ? 13.75 -2.41 -12.891 1 80.75 89 GLU A CA 1
ATOM 669 C C . GLU A 1 89 ? 12.602 -1.878 -13.734 1 80.75 89 GLU A C 1
ATOM 671 O O . GLU A 1 89 ? 12.477 -0.668 -13.938 1 80.75 89 GLU A O 1
ATOM 676 N N . LEU A 1 90 ? 11.812 -2.828 -14.203 1 75.25 90 LEU A N 1
ATOM 677 C CA . LEU A 1 90 ? 10.68 -2.475 -15.055 1 75.25 90 LEU A CA 1
ATOM 678 C C . LEU A 1 90 ? 9.633 -1.691 -14.273 1 75.25 90 LEU A C 1
ATOM 680 O O . LEU A 1 90 ? 9.07 -0.718 -14.781 1 75.25 90 LEU A O 1
ATOM 684 N N . TYR A 1 91 ? 9.461 -2.09 -13.164 1 76.81 91 TYR A N 1
ATOM 685 C CA . TYR A 1 91 ? 8.461 -1.45 -12.32 1 76.81 91 TYR A CA 1
ATOM 686 C C . TYR A 1 91 ? 8.914 -0.059 -11.891 1 76.81 91 TYR A C 1
ATOM 688 O O . TYR A 1 91 ? 8.125 0.892 -11.922 1 76.81 91 TYR A O 1
ATOM 696 N N . ILE A 1 92 ? 10.141 0.116 -11.594 1 77.56 92 ILE A N 1
ATOM 697 C CA . ILE A 1 92 ? 10.695 1.4 -11.18 1 77.56 92 ILE A CA 1
ATOM 698 C C . ILE A 1 92 ? 10.602 2.395 -12.336 1 77.56 92 ILE A C 1
ATOM 700 O O . ILE A 1 92 ? 10.234 3.555 -12.141 1 77.56 92 ILE A O 1
ATOM 704 N N . SER A 1 93 ? 10.859 1.929 -13.484 1 74.44 93 SER A N 1
ATOM 705 C CA . SER A 1 93 ? 10.812 2.791 -14.656 1 74.44 93 SER A CA 1
ATOM 706 C C . SER A 1 93 ? 9.383 3.229 -14.969 1 74.44 93 SER A C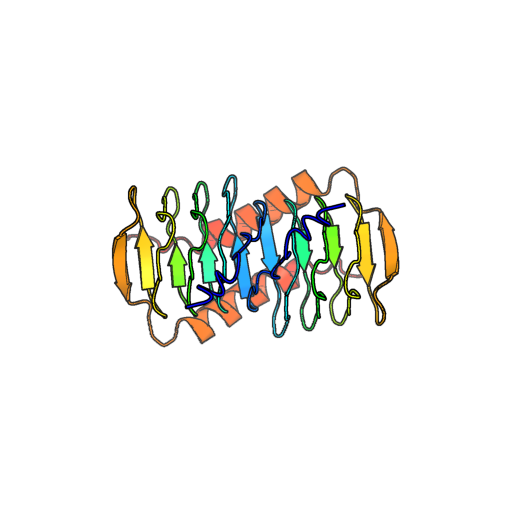 1
ATOM 708 O O . SER A 1 93 ? 9.148 4.379 -15.336 1 74.44 93 SER A O 1
ATOM 710 N N . GLN A 1 94 ? 8.398 2.391 -14.758 1 68.06 94 GLN A N 1
ATOM 711 C CA . GLN A 1 94 ? 6.996 2.656 -15.078 1 68.06 94 GLN A CA 1
ATOM 712 C C . GLN A 1 94 ? 6.367 3.586 -14.039 1 68.06 94 GLN A C 1
ATOM 714 O O . GLN A 1 94 ? 5.641 4.516 -14.398 1 68.06 94 GLN A O 1
ATOM 719 N N . ILE A 1 95 ? 6.68 3.334 -12.812 1 65.81 95 ILE A N 1
ATOM 720 C CA . ILE A 1 95 ? 6.086 4.113 -11.734 1 65.81 95 ILE A CA 1
ATOM 721 C C . ILE A 1 95 ? 6.652 5.531 -11.75 1 65.81 95 ILE A C 1
ATOM 723 O O . ILE A 1 95 ? 5.922 6.5 -11.523 1 65.81 95 ILE A O 1
ATOM 727 N N . SER A 1 96 ? 7.961 5.629 -11.852 1 62.25 96 SER A N 1
ATOM 728 C CA . SER A 1 96 ? 8.602 6.934 -11.953 1 62.25 96 SER A CA 1
ATOM 729 C C . SER A 1 96 ? 7.945 7.797 -13.031 1 62.25 96 SER A C 1
ATOM 731 O O . SER A 1 96 ? 7.742 8.992 -12.828 1 62.25 96 SER A O 1
ATOM 733 N N . ARG A 1 97 ? 7.742 7.254 -14.078 1 59.78 97 ARG A N 1
ATOM 734 C CA . ARG A 1 97 ? 7.113 8 -15.156 1 59.78 97 ARG A CA 1
ATOM 735 C C . ARG A 1 97 ? 5.73 8.492 -14.75 1 59.78 97 ARG A C 1
ATOM 737 O O . ARG A 1 97 ? 5.352 9.625 -15.062 1 59.78 97 ARG A O 1
ATOM 744 N N . TYR A 1 98 ? 5.051 7.727 -14.117 1 57.06 98 TYR A N 1
ATOM 745 C CA . TYR A 1 98 ? 3.684 8.031 -13.719 1 57.06 98 TYR A CA 1
ATOM 746 C C . TYR A 1 98 ? 3.652 9.141 -12.672 1 57.06 98 TYR A C 1
ATOM 748 O O . TYR A 1 98 ? 2.92 10.117 -12.82 1 57.06 98 TYR A O 1
ATOM 756 N N . PHE A 1 99 ? 4.293 8.977 -11.578 1 57.78 99 PHE A N 1
ATOM 757 C CA . PHE A 1 99 ? 4.168 9.891 -10.445 1 57.78 99 PHE A CA 1
ATOM 758 C C . PHE A 1 99 ? 4.957 11.172 -10.695 1 57.78 99 PHE A C 1
ATOM 760 O O . PHE A 1 99 ? 4.652 12.219 -10.117 1 57.78 99 PHE A O 1
ATOM 767 N N . ASP A 1 100 ? 5.906 11.172 -11.461 1 54.34 100 ASP A N 1
ATOM 768 C CA . ASP A 1 100 ? 6.547 12.414 -11.883 1 54.34 100 ASP A CA 1
ATOM 769 C C . ASP A 1 100 ? 5.547 13.344 -12.562 1 54.34 100 ASP A C 1
ATOM 771 O O . ASP A 1 100 ? 5.668 14.562 -12.477 1 54.34 100 ASP A O 1
ATOM 775 N N . ASN A 1 101 ? 4.723 12.695 -13.133 1 51.06 101 ASN A N 1
ATOM 776 C CA . ASN A 1 101 ? 3.771 13.531 -13.859 1 51.06 101 ASN A CA 1
ATOM 777 C C . ASN A 1 101 ? 2.723 14.125 -12.922 1 51.06 101 ASN A C 1
ATOM 779 O O . ASN A 1 101 ? 1.993 15.039 -13.305 1 51.06 101 ASN A O 1
ATOM 783 N N . PHE A 1 102 ? 2.539 13.625 -11.773 1 48.91 102 PHE A N 1
ATOM 784 C CA . PHE A 1 102 ? 1.526 14.172 -10.875 1 48.91 102 PHE A CA 1
ATOM 785 C C . PHE A 1 102 ? 2.113 15.273 -10 1 48.91 102 PHE A C 1
ATOM 787 O O . PHE A 1 102 ? 1.488 15.695 -9.023 1 48.91 102 PHE A O 1
ATOM 794 N N . THR A 1 103 ? 3.443 15.508 -9.891 1 46.47 103 THR A N 1
ATOM 795 C CA . THR A 1 103 ? 3.9 16.641 -9.094 1 46.47 103 THR A CA 1
ATOM 796 C C . THR A 1 103 ? 3.148 17.922 -9.484 1 46.47 103 THR A C 1
ATOM 798 O O . THR A 1 103 ? 3.127 18.297 -10.656 1 46.47 103 THR A O 1
ATOM 80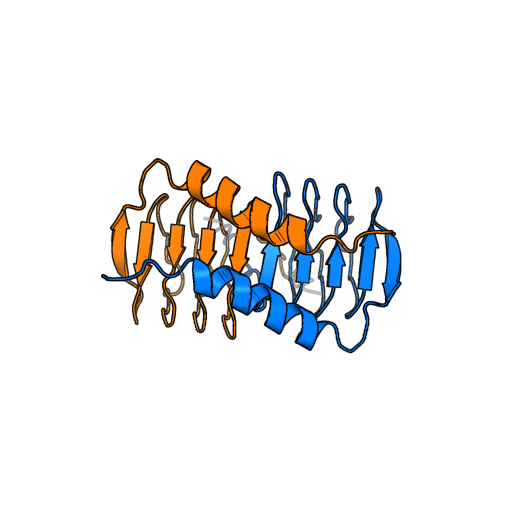1 N N . PRO A 1 104 ? 2.23 18.266 -8.578 1 40.56 104 PRO A N 1
ATOM 802 C CA . PRO A 1 104 ? 1.722 19.609 -8.898 1 40.56 104 PRO A CA 1
ATOM 803 C C . PRO A 1 104 ? 2.828 20.578 -9.312 1 40.56 104 PRO A C 1
ATOM 805 O O . PRO A 1 104 ? 3.938 20.516 -8.773 1 40.56 104 PRO A O 1
ATOM 808 N N . ARG A 1 105 ? 2.928 21 -10.57 1 37.34 105 ARG A N 1
ATOM 809 C CA . ARG A 1 105 ? 3.812 22.094 -10.961 1 37.34 105 ARG A CA 1
ATOM 810 C C . ARG A 1 105 ? 3.619 23.312 -10.055 1 37.34 105 ARG A C 1
ATOM 812 O O . ARG A 1 105 ? 2.494 23.781 -9.867 1 37.34 105 ARG A O 1
ATOM 819 N N . THR A 1 106 ? 4.242 23.375 -8.867 1 33.44 106 THR A N 1
ATOM 820 C CA . THR A 1 106 ? 4.406 24.734 -8.375 1 33.44 106 THR A CA 1
ATOM 821 C C . THR A 1 106 ? 4.703 25.703 -9.523 1 33.44 106 THR A C 1
ATOM 823 O O . THR A 1 106 ? 5.746 25.594 -10.172 1 33.44 106 THR A O 1
ATOM 826 N N . ASN A 1 107 ? 3.789 25.922 -10.422 1 29.03 107 ASN A N 1
ATOM 827 C CA . ASN A 1 107 ? 4.07 27.188 -11.078 1 29.03 107 ASN A CA 1
ATOM 828 C C . ASN A 1 107 ? 4.164 28.328 -10.07 1 29.03 107 ASN A C 1
ATOM 830 O O . ASN A 1 107 ? 3.334 28.438 -9.164 1 29.03 107 ASN A O 1
ATOM 834 N N . MET B 1 1 ? 4.184 -23.125 28.328 1 28.25 1 MET B N 1
ATOM 835 C CA . MET B 1 1 ? 4.75 -22.641 27.062 1 28.25 1 MET B CA 1
ATOM 836 C C . MET B 1 1 ? 3.988 -21.422 26.562 1 28.25 1 MET B C 1
ATOM 838 O O . MET B 1 1 ? 2.77 -21.469 26.391 1 28.25 1 MET B O 1
ATOM 842 N N . TRP B 1 2 ? 4.32 -20.219 26.969 1 30.89 2 TRP B N 1
ATOM 843 C CA . TRP B 1 2 ? 3.721 -18.922 26.703 1 30.89 2 TRP B CA 1
ATOM 844 C C . TRP B 1 2 ? 3.578 -18.672 25.203 1 30.89 2 TRP B C 1
ATOM 846 O O . TRP B 1 2 ? 4.574 -18.656 24.484 1 30.89 2 TRP B O 1
ATOM 856 N N . ARG B 1 3 ? 2.688 -19.469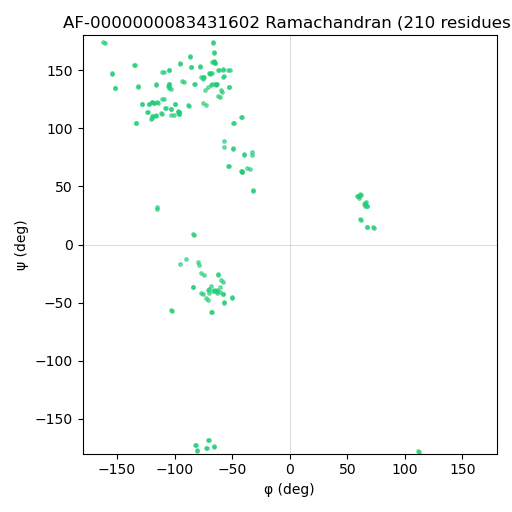 24.609 1 35.41 3 ARG B N 1
ATOM 857 C CA . ARG B 1 3 ? 2.473 -19.203 23.188 1 35.41 3 ARG B CA 1
ATOM 858 C C . ARG B 1 3 ? 2.4 -17.703 22.906 1 35.41 3 ARG B C 1
ATOM 860 O O . ARG B 1 3 ? 1.458 -17.047 23.344 1 35.41 3 ARG B O 1
ATOM 867 N N . SER B 1 4 ? 3.445 -16.953 23.141 1 39.78 4 SER B N 1
ATOM 868 C CA . SER B 1 4 ? 3.666 -15.57 22.75 1 39.78 4 SER B CA 1
ATOM 869 C C . SER B 1 4 ? 2.98 -15.258 21.422 1 39.78 4 SER B C 1
ATOM 871 O O . SER B 1 4 ? 3.52 -15.562 20.359 1 39.78 4 SER B O 1
ATOM 873 N N . GLY B 1 5 ? 1.707 -15.68 21.297 1 39.88 5 GLY B N 1
ATOM 874 C CA . GLY B 1 5 ? 0.894 -15.438 20.125 1 39.88 5 GLY B CA 1
ATOM 875 C C . GLY B 1 5 ? 1.053 -14.031 19.562 1 39.88 5 GLY B C 1
ATOM 876 O O . GLY B 1 5 ? 0.607 -13.062 20.172 1 39.88 5 GLY B O 1
ATOM 877 N N . LEU B 1 6 ? 2.213 -13.648 19.094 1 44 6 LEU B N 1
ATOM 878 C CA . LEU B 1 6 ? 2.352 -12.398 18.359 1 44 6 LEU B CA 1
ATOM 879 C C . LEU B 1 6 ? 1.087 -12.094 17.562 1 44 6 LEU B C 1
ATOM 881 O O . LEU B 1 6 ? 0.679 -12.891 16.703 1 44 6 LEU B O 1
ATOM 885 N N . ALA B 1 7 ? 0.035 -11.602 18.281 1 47.53 7 ALA B N 1
ATOM 886 C CA . ALA B 1 7 ? -1.214 -11.109 17.703 1 47.53 7 ALA B CA 1
ATOM 887 C C . ALA B 1 7 ? -0.954 -10.305 16.438 1 47.53 7 ALA B C 1
ATOM 889 O O . ALA B 1 7 ? -0.181 -9.344 16.453 1 47.53 7 ALA B O 1
ATOM 890 N N . PHE B 1 8 ? -0.671 -10.938 15.297 1 50.31 8 PHE B N 1
ATOM 891 C CA . PHE B 1 8 ? -0.629 -10.25 14.016 1 50.31 8 PHE B CA 1
ATOM 892 C C . PHE B 1 8 ? -1.955 -9.555 13.727 1 50.31 8 PHE B C 1
ATOM 894 O O . PHE B 1 8 ? -3.016 -10.18 13.789 1 50.31 8 PHE B O 1
ATOM 901 N N . ILE B 1 9 ? -2.131 -8.352 14.258 1 56.34 9 ILE B N 1
ATOM 902 C CA . ILE B 1 9 ? -3.316 -7.652 13.773 1 56.34 9 ILE B CA 1
ATOM 903 C C . ILE B 1 9 ? -3.086 -7.172 12.344 1 56.34 9 ILE B C 1
ATOM 905 O O . ILE B 1 9 ? -2.094 -6.496 12.055 1 56.34 9 ILE B O 1
ATOM 909 N N . PRO B 1 10 ? -3.867 -7.617 11.477 1 58.25 10 PRO B N 1
ATOM 910 C CA . PRO B 1 10 ? -3.734 -7.305 10.047 1 58.25 10 PRO B CA 1
ATOM 911 C C . PRO B 1 10 ? -3.812 -5.809 9.766 1 58.25 10 PRO B C 1
ATOM 913 O O . PRO B 1 10 ? -4.488 -5.074 10.484 1 58.25 10 PRO B O 1
ATOM 916 N N . ILE B 1 11 ? -2.834 -5.305 8.961 1 66.19 11 ILE B N 1
ATOM 917 C CA . ILE B 1 11 ? -2.936 -3.943 8.453 1 66.19 11 ILE B CA 1
ATOM 918 C C . ILE B 1 11 ? -4.043 -3.863 7.402 1 66.19 11 ILE B C 1
ATOM 920 O O . ILE B 1 11 ? -4.211 -4.785 6.598 1 66.19 11 ILE B O 1
ATOM 924 N N . LYS B 1 12 ? -4.797 -2.766 7.617 1 85.06 12 LYS B N 1
ATOM 925 C CA . LYS B 1 12 ? -5.816 -2.514 6.602 1 85.06 12 LYS B CA 1
ATOM 926 C C . LYS B 1 12 ? -5.387 -1.392 5.66 1 85.06 12 LYS B C 1
ATOM 928 O O . LYS B 1 12 ? -5.086 -0.281 6.105 1 85.06 12 LYS B O 1
ATOM 933 N N . VAL B 1 13 ? -5.125 -1.729 4.465 1 92.25 13 VAL B N 1
ATOM 934 C CA . VAL B 1 13 ? -4.832 -0.736 3.436 1 92.25 13 VAL B CA 1
ATOM 935 C C . VAL B 1 13 ? -5.992 -0.666 2.443 1 92.25 13 VAL B C 1
ATOM 937 O O . VAL B 1 13 ? -6.453 -1.694 1.943 1 92.25 13 VAL B O 1
ATOM 940 N N . GLY B 1 14 ? -6.523 0.502 2.25 1 92.56 14 GLY B N 1
ATOM 941 C CA . GLY B 1 14 ? -7.613 0.71 1.31 1 92.56 14 GLY B CA 1
ATOM 942 C C . GLY B 1 14 ? -7.172 0.625 -0.14 1 92.56 14 GLY B C 1
ATOM 943 O O . GLY B 1 14 ? -6.027 0.272 -0.427 1 92.56 14 GLY B O 1
ATOM 944 N N . ASP B 1 15 ? -8.148 0.928 -1.121 1 91.25 15 ASP B N 1
ATOM 945 C CA . ASP B 1 15 ? -7.859 0.863 -2.551 1 91.25 15 ASP B CA 1
ATOM 946 C C . ASP B 1 15 ? -7.277 2.182 -3.057 1 91.25 15 ASP B C 1
ATOM 948 O O . ASP B 1 15 ? -7.258 3.178 -2.328 1 91.25 15 ASP B O 1
ATOM 952 N N . TYR B 1 16 ? -6.613 2.18 -4.258 1 90.19 16 TYR B N 1
ATOM 953 C CA . TYR B 1 16 ? -5.996 3.322 -4.918 1 90.19 16 TYR B CA 1
ATOM 954 C C . TYR B 1 16 ? -4.883 3.914 -4.059 1 90.19 16 TYR B C 1
ATOM 956 O O . TYR B 1 16 ? -4.832 5.129 -3.852 1 90.19 16 TYR B O 1
ATOM 964 N N . VAL B 1 17 ? -4.105 3.068 -3.496 1 91.62 17 VAL B N 1
ATOM 965 C CA . VAL B 1 17 ? -2.982 3.506 -2.674 1 91.62 17 VAL B CA 1
ATOM 966 C C . VAL B 1 17 ? -1.676 3.318 -3.441 1 91.62 17 VAL B C 1
ATOM 968 O O . VAL B 1 17 ? -1.481 2.299 -4.105 1 91.62 17 VAL B O 1
ATOM 971 N N . TYR B 1 18 ? -0.828 4.309 -3.316 1 89.56 18 TYR B N 1
ATOM 972 C CA . TYR B 1 18 ? 0.503 4.242 -3.91 1 89.56 18 TYR B CA 1
ATOM 973 C C . TYR B 1 18 ? 1.57 4.645 -2.898 1 89.56 18 TYR B C 1
ATOM 975 O O . TYR B 1 18 ? 1.405 5.621 -2.166 1 89.56 18 TYR B O 1
ATOM 983 N N . ILE B 1 19 ? 2.627 3.885 -2.879 1 92.06 19 ILE B N 1
ATOM 984 C CA . ILE B 1 19 ? 3.791 4.156 -2.041 1 92.06 19 ILE B CA 1
ATOM 985 C C . ILE B 1 19 ? 5.027 4.344 -2.918 1 92.06 19 ILE B C 1
ATOM 987 O O . ILE B 1 19 ? 5.395 3.451 -3.686 1 92.06 19 ILE B O 1
ATOM 991 N N . GLY B 1 20 ? 5.672 5.445 -2.809 1 90.12 20 GLY B N 1
ATOM 992 C CA . GLY B 1 20 ? 6.75 5.855 -3.695 1 90.12 20 GLY B CA 1
ATOM 993 C C . GLY B 1 20 ? 8.078 5.215 -3.352 1 90.12 20 GLY B C 1
ATOM 994 O O . GLY B 1 20 ? 8.18 4.457 -2.383 1 90.12 20 GLY B O 1
ATOM 995 N N . GLU B 1 21 ? 9.094 5.629 -4.121 1 88.94 21 GLU B N 1
ATOM 996 C CA . GLU B 1 21 ? 10.453 5.105 -4.059 1 88.94 21 GLU B CA 1
ATOM 997 C C . GLU B 1 21 ? 11.094 5.395 -2.701 1 88.94 21 GLU B C 1
ATOM 999 O O . GLU B 1 21 ? 10.953 6.5 -2.168 1 88.94 21 GLU B O 1
ATOM 1004 N N . ASP B 1 22 ? 11.805 4.352 -2.146 1 93.06 22 ASP B N 1
ATOM 1005 C CA . ASP B 1 22 ? 12.641 4.488 -0.955 1 93.06 22 ASP B CA 1
ATOM 1006 C C . ASP B 1 22 ? 11.805 4.898 0.255 1 93.06 22 ASP B C 1
ATOM 1008 O O . ASP B 1 22 ? 12.312 5.527 1.185 1 93.06 22 ASP B O 1
ATOM 1012 N N . SER B 1 23 ? 10.492 4.66 0.215 1 94.62 23 SER B N 1
ATOM 1013 C CA . SER B 1 23 ? 9.625 4.926 1.356 1 94.62 23 SER B CA 1
ATOM 1014 C C . SER B 1 23 ? 9.484 3.693 2.244 1 94.62 23 SER B C 1
ATOM 1016 O O . SER B 1 23 ? 9.461 2.564 1.748 1 94.62 23 SER B O 1
ATOM 1018 N N . VAL B 1 24 ? 9.484 3.896 3.562 1 94.31 24 VAL B N 1
ATOM 1019 C CA . VAL B 1 24 ? 9.289 2.857 4.57 1 94.31 24 VAL B CA 1
ATOM 1020 C C . VAL B 1 24 ? 7.992 3.107 5.328 1 94.31 24 VAL B C 1
ATOM 1022 O O . VAL B 1 24 ? 7.809 4.168 5.93 1 94.31 24 VAL B O 1
ATOM 1025 N N . VAL B 1 25 ? 7.066 2.102 5.301 1 94 25 VAL B N 1
ATOM 1026 C CA . VAL B 1 25 ? 5.742 2.299 5.871 1 94 25 VAL B CA 1
ATOM 1027 C C . VAL B 1 25 ? 5.48 1.244 6.945 1 94 25 VAL B C 1
ATOM 1029 O O . VAL B 1 25 ? 5.449 0.047 6.652 1 94 25 VAL B O 1
ATOM 1032 N N . GLU B 1 26 ? 5.359 1.638 8.203 1 91.19 26 GLU B N 1
ATOM 1033 C CA . GLU B 1 26 ? 4.988 0.775 9.328 1 91.19 26 GLU B CA 1
ATOM 1034 C C . GLU B 1 26 ? 3.654 1.196 9.93 1 91.19 26 GLU B C 1
ATOM 1036 O O . GLU B 1 26 ? 3.447 1.077 11.141 1 91.19 26 GLU B O 1
ATOM 1041 N N . ALA B 1 27 ? 2.754 1.71 9.133 1 91.44 27 ALA B N 1
ATOM 1042 C CA . ALA B 1 27 ? 1.457 2.232 9.555 1 91.44 27 ALA B CA 1
ATOM 1043 C C . ALA B 1 27 ? 0.557 1.113 10.07 1 91.44 27 ALA B C 1
ATOM 1045 O O . ALA B 1 27 ? 0.778 -0.061 9.766 1 91.44 27 ALA B O 1
ATOM 1046 N N . ALA B 1 28 ? -0.426 1.497 10.898 1 88.38 28 ALA B N 1
ATOM 1047 C CA . ALA B 1 28 ? -1.464 0.574 11.352 1 88.38 28 ALA B CA 1
ATOM 1048 C C . ALA B 1 28 ? -2.594 0.474 10.328 1 88.38 28 ALA B C 1
ATOM 1050 O O . ALA B 1 28 ? -3.182 -0.595 10.148 1 88.38 28 ALA B O 1
ATOM 1051 N N . MET B 1 29 ? -2.875 1.612 9.727 1 90.75 29 MET B N 1
ATOM 1052 C CA . MET B 1 29 ? -3.975 1.681 8.766 1 90.75 29 MET B CA 1
ATOM 1053 C C . MET B 1 29 ? -3.719 2.76 7.723 1 90.75 29 MET B C 1
ATOM 1055 O O . MET B 1 29 ? -3.254 3.852 8.055 1 90.75 29 MET B O 1
ATOM 1059 N N . ILE B 1 30 ? -3.939 2.449 6.496 1 94.25 30 ILE B N 1
ATOM 1060 C CA . ILE B 1 30 ? -3.943 3.404 5.391 1 94.25 30 ILE B CA 1
ATOM 1061 C C . ILE B 1 30 ? -5.289 3.355 4.672 1 94.25 30 ILE B C 1
ATOM 1063 O O . ILE B 1 30 ? -5.719 2.293 4.219 1 94.25 30 ILE B O 1
ATOM 1067 N N . GLY B 1 31 ? -5.961 4.469 4.641 1 95 31 GLY B N 1
ATOM 1068 C CA . GLY B 1 31 ? -7.25 4.539 3.971 1 95 31 GLY B CA 1
ATOM 1069 C C . GLY B 1 31 ? -7.141 4.449 2.461 1 95 31 GLY B C 1
ATOM 1070 O O . GLY B 1 31 ? -6.098 4.07 1.929 1 95 31 GLY B O 1
ATOM 1071 N N . SER B 1 32 ? -8.32 4.773 1.752 1 94.38 32 SER B N 1
ATOM 1072 C CA . SER B 1 32 ? -8.391 4.738 0.295 1 94.38 32 SER B CA 1
ATOM 1073 C C . SER B 1 32 ? -7.906 6.051 -0.314 1 94.38 32 SER B C 1
ATOM 1075 O O . SER B 1 32 ? -7.973 7.098 0.33 1 94.38 32 SER B O 1
ATOM 1077 N N . CYS B 1 33 ? -7.383 6.004 -1.579 1 93 33 CYS B N 1
ATOM 1078 C CA . CYS B 1 33 ? -6.969 7.18 -2.336 1 93 33 CYS B CA 1
ATOM 1079 C C . CYS B 1 33 ? -5.875 7.945 -1.601 1 93 33 CYS B C 1
ATOM 1081 O O . CYS B 1 33 ? -5.949 9.164 -1.46 1 93 33 CYS B O 1
ATOM 1083 N N . VAL B 1 34 ? -4.941 7.223 -1.034 1 94.25 34 VAL B N 1
ATOM 1084 C CA . VAL B 1 34 ? -3.811 7.82 -0.329 1 94.25 34 VAL B CA 1
ATOM 1085 C C . VAL B 1 34 ? -2.551 7.715 -1.187 1 94.25 34 VAL B C 1
ATOM 1087 O O . VAL B 1 34 ? -2.279 6.664 -1.772 1 94.25 34 VAL B O 1
ATOM 1090 N N . GLN B 1 35 ? -1.834 8.742 -1.279 1 92.62 35 GLN B N 1
ATOM 1091 C CA . GLN B 1 35 ? -0.555 8.766 -1.98 1 92.62 35 GLN B CA 1
ATOM 1092 C C . GLN B 1 35 ? 0.587 9.109 -1.029 1 92.62 35 GLN B C 1
ATOM 1094 O O . GLN B 1 35 ? 0.563 10.156 -0.372 1 92.62 35 GLN B O 1
ATOM 1099 N N . ILE B 1 36 ? 1.503 8.234 -0.962 1 94.25 36 ILE B N 1
ATOM 1100 C CA . ILE B 1 36 ? 2.723 8.461 -0.194 1 94.25 36 ILE B CA 1
ATOM 1101 C C . ILE B 1 36 ? 3.898 8.68 -1.145 1 94.25 36 ILE B C 1
ATOM 1103 O O . ILE B 1 36 ? 4.211 7.805 -1.96 1 94.25 36 ILE B O 1
ATOM 1107 N N . GLY B 1 37 ? 4.484 9.828 -1.09 1 92.5 37 GLY B N 1
ATOM 1108 C CA . GLY B 1 37 ? 5.574 10.203 -1.981 1 92.5 37 GLY B CA 1
ATOM 1109 C C . GLY B 1 37 ? 6.828 9.375 -1.769 1 92.5 37 GLY B C 1
ATOM 1110 O O . GLY B 1 37 ? 6.789 8.336 -1.105 1 92.5 37 GLY B O 1
ATOM 1111 N N . LYS B 1 38 ? 7.898 9.836 -2.541 1 92.31 38 LYS B N 1
ATOM 1112 C CA . LYS B 1 38 ? 9.18 9.148 -2.422 1 92.31 38 LYS B CA 1
ATOM 1113 C C . LYS B 1 38 ? 9.906 9.562 -1.146 1 92.31 38 LYS B C 1
ATOM 1115 O O . LYS B 1 38 ? 9.68 10.656 -0.622 1 92.31 38 LYS B O 1
ATOM 1120 N N . ASN B 1 39 ? 10.742 8.703 -0.645 1 96.19 39 ASN B N 1
ATOM 1121 C CA . ASN B 1 39 ? 11.641 8.984 0.47 1 96.19 39 ASN B CA 1
ATOM 1122 C C . ASN B 1 39 ? 10.875 9.406 1.719 1 96.19 39 ASN B C 1
ATOM 1124 O O . ASN B 1 39 ? 11.219 10.398 2.365 1 96.19 39 ASN B O 1
ATOM 1128 N N . CYS B 1 40 ? 9.758 8.727 2.012 1 97.31 40 CYS B N 1
ATOM 1129 C CA . CYS B 1 40 ? 8.961 9.008 3.199 1 97.31 40 CYS B CA 1
ATOM 1130 C C . CYS B 1 40 ? 9.164 7.93 4.262 1 97.31 40 CYS B C 1
ATOM 1132 O O . CYS B 1 40 ? 9.523 6.793 3.941 1 97.31 40 CYS B O 1
ATOM 1134 N N . VAL B 1 41 ? 9.047 8.25 5.52 1 97.5 41 VAL B N 1
ATOM 1135 C CA . VAL B 1 41 ? 8.992 7.32 6.641 1 97.5 41 VAL B CA 1
ATOM 1136 C C . VAL B 1 41 ? 7.676 7.488 7.391 1 97.5 41 VAL B C 1
ATOM 1138 O O . VAL B 1 41 ? 7.406 8.547 7.961 1 97.5 41 VAL B O 1
ATOM 1141 N N . ILE B 1 42 ? 6.824 6.508 7.293 1 96.75 42 ILE B N 1
ATOM 1142 C CA . ILE B 1 42 ? 5.578 6.469 8.055 1 96.75 42 ILE B CA 1
ATOM 1143 C C . ILE B 1 42 ? 5.773 5.633 9.32 1 96.75 42 ILE B C 1
ATOM 1145 O O . ILE B 1 42 ? 5.945 4.414 9.242 1 96.75 42 ILE B O 1
ATOM 1149 N N . GLY B 1 43 ? 5.73 6.25 10.422 1 94.5 43 GLY B N 1
ATOM 1150 C CA . GLY B 1 43 ? 6.055 5.633 11.695 1 94.5 43 GLY B CA 1
ATOM 1151 C C . GLY B 1 43 ? 5.066 4.559 12.109 1 94.5 43 GLY B C 1
ATOM 1152 O O . GLY B 1 43 ? 4.047 4.359 11.445 1 94.5 43 GLY B O 1
ATOM 1153 N N . LYS B 1 44 ? 5.406 3.891 13.219 1 90 44 LYS B N 1
ATOM 1154 C CA . LYS B 1 44 ? 4.605 2.795 13.758 1 90 44 LYS B CA 1
ATOM 1155 C C . LYS B 1 44 ? 3.236 3.291 14.211 1 90 44 LYS B C 1
ATOM 1157 O O . LYS B 1 44 ? 3.125 4.371 14.797 1 90 44 LYS B O 1
ATOM 1162 N N . ARG B 1 45 ? 2.158 2.506 13.914 1 89 45 ARG B N 1
ATOM 1163 C CA . ARG B 1 45 ? 0.803 2.699 14.422 1 89 45 ARG B CA 1
ATOM 1164 C C . ARG B 1 45 ? 0.187 3.979 13.867 1 89 45 ARG B C 1
ATOM 1166 O O . ARG B 1 45 ? -0.772 4.508 14.43 1 89 45 ARG B O 1
ATOM 1173 N N . VAL B 1 46 ? 0.772 4.531 12.852 1 93.56 46 VAL B N 1
ATOM 1174 C CA . VAL B 1 46 ? 0.167 5.688 12.195 1 93.56 46 VAL B CA 1
ATOM 1175 C C . VAL B 1 46 ? -1.118 5.266 11.484 1 93.56 46 VAL B C 1
ATOM 1177 O O . VAL B 1 46 ? -1.179 4.191 10.883 1 93.56 46 VAL B O 1
ATOM 1180 N N . ILE B 1 47 ? -2.117 6.09 11.625 1 94.25 47 ILE B N 1
ATOM 1181 C CA . ILE B 1 47 ? -3.373 5.918 10.906 1 94.25 47 ILE B CA 1
ATOM 1182 C C . ILE B 1 47 ? -3.537 7.031 9.875 1 94.25 47 ILE B C 1
ATOM 1184 O O . ILE B 1 47 ? -3.58 8.211 10.227 1 94.25 47 ILE B O 1
ATOM 1188 N N . ILE B 1 48 ? -3.496 6.738 8.617 1 96.25 48 ILE B N 1
ATOM 1189 C CA . ILE B 1 48 ? -3.756 7.684 7.535 1 96.25 48 ILE B CA 1
ATOM 1190 C C . ILE B 1 48 ? -5.152 7.449 6.969 1 96.25 48 ILE B C 1
ATOM 1192 O O . ILE B 1 48 ? -5.438 6.379 6.422 1 96.25 48 ILE B O 1
ATOM 1196 N N . ARG B 1 49 ? -6.027 8.422 7.086 1 97 49 ARG B N 1
ATOM 1197 C CA . ARG B 1 49 ? -7.395 8.281 6.594 1 97 49 ARG B CA 1
ATOM 1198 C C . ARG B 1 49 ? -7.465 8.555 5.094 1 97 49 ARG B C 1
ATOM 1200 O O . ARG B 1 49 ? -6.434 8.672 4.43 1 97 49 ARG B O 1
ATOM 1207 N N . ASP B 1 50 ? -8.727 8.609 4.531 1 96.12 50 ASP B N 1
ATOM 1208 C CA . ASP B 1 50 ? -8.93 8.594 3.084 1 96.12 50 ASP B CA 1
ATOM 1209 C C . ASP B 1 50 ? -8.461 9.898 2.445 1 96.12 50 ASP B C 1
ATOM 1211 O O . ASP B 1 50 ? -8.547 10.961 3.061 1 96.12 50 ASP B O 1
ATOM 1215 N N . CYS B 1 51 ? -7.945 9.836 1.189 1 95.94 51 CYS B N 1
ATOM 1216 C CA . CYS B 1 51 ? -7.719 10.961 0.289 1 95.94 51 CYS B CA 1
ATOM 1217 C C . CYS B 1 51 ? -6.625 11.883 0.827 1 95.94 51 CYS B C 1
ATOM 1219 O O . CYS B 1 51 ? -6.73 13.102 0.72 1 95.94 51 CYS B O 1
ATOM 1221 N N . CYS B 1 52 ? -5.66 11.25 1.509 1 96.75 52 CYS B N 1
ATOM 1222 C CA . CYS B 1 52 ? -4.512 12 2.002 1 96.75 52 CYS B CA 1
ATOM 1223 C C . CYS B 1 52 ? -3.346 11.922 1.025 1 96.75 52 CYS B C 1
ATOM 1225 O O . CYS B 1 52 ? -3.242 10.969 0.252 1 96.75 52 CYS B O 1
ATOM 1227 N N . ARG B 1 53 ? -2.52 12.891 1.11 1 95.31 53 ARG B N 1
ATOM 1228 C CA . ARG B 1 53 ? -1.248 12.906 0.392 1 95.31 53 ARG B CA 1
ATOM 1229 C C . ARG B 1 53 ? -0.089 13.203 1.338 1 95.31 53 ARG B C 1
ATOM 1231 O O . ARG B 1 53 ? -0.107 14.211 2.055 1 95.31 53 ARG B O 1
ATOM 1238 N N . ILE B 1 54 ? 0.862 12.32 1.431 1 97.19 54 ILE B N 1
ATOM 1239 C CA . ILE B 1 54 ? 2.113 12.539 2.148 1 97.19 54 ILE B CA 1
ATOM 1240 C C . ILE B 1 54 ? 3.203 12.969 1.168 1 97.19 54 ILE B C 1
ATOM 1242 O O . ILE B 1 54 ? 3.59 12.195 0.288 1 97.19 54 ILE B O 1
ATOM 1246 N N . GLU B 1 55 ? 3.664 14.164 1.308 1 95.88 55 GLU B N 1
ATOM 1247 C CA . GLU B 1 55 ? 4.648 14.719 0.388 1 95.88 55 GLU B CA 1
ATOM 1248 C C . GLU B 1 55 ? 5.973 13.969 0.473 1 95.88 55 GLU B C 1
ATOM 1250 O O . GLU B 1 55 ? 6.277 13.352 1.495 1 95.88 55 GLU B O 1
ATOM 1255 N N . GLU B 1 56 ? 6.715 14.094 -0.683 1 94.62 56 GLU B N 1
ATOM 1256 C CA . GLU B 1 56 ? 8.023 13.445 -0.708 1 94.62 56 GLU B CA 1
ATOM 1257 C C . GLU B 1 56 ? 8.914 13.961 0.422 1 94.62 56 GLU B C 1
ATOM 1259 O O . GLU B 1 56 ? 8.742 15.086 0.894 1 94.62 56 GLU B O 1
ATOM 1264 N N . ASN B 1 57 ? 9.789 13.133 0.886 1 97.62 57 ASN B N 1
ATOM 1265 C CA . ASN B 1 57 ? 10.797 13.484 1.882 1 97.62 57 ASN B CA 1
ATOM 1266 C C . ASN B 1 57 ? 10.156 13.844 3.219 1 97.62 57 ASN B C 1
ATOM 1268 O O . ASN B 1 57 ? 10.633 14.742 3.918 1 97.62 57 ASN B O 1
ATOM 1272 N N . SER B 1 58 ? 9.047 13.211 3.568 1 98.25 58 SER B N 1
ATOM 1273 C CA . SER B 1 58 ? 8.352 13.508 4.816 1 98.25 58 SER B CA 1
ATOM 1274 C C . SER B 1 58 ? 8.5 12.375 5.82 1 98.25 58 SER B C 1
ATOM 1276 O O . SER B 1 58 ? 8.625 11.211 5.434 1 98.25 58 SER B O 1
ATOM 1278 N N . VAL B 1 59 ? 8.523 12.656 7.094 1 98.62 59 VAL B N 1
ATOM 1279 C CA . VAL B 1 59 ? 8.523 11.68 8.18 1 98.62 59 VAL B CA 1
ATOM 1280 C C . VAL B 1 59 ? 7.297 11.883 9.062 1 98.62 59 VAL B C 1
ATOM 1282 O O . VAL B 1 59 ? 7.176 12.906 9.742 1 98.62 59 VAL B O 1
ATOM 1285 N N . VAL B 1 60 ? 6.352 11.016 9.023 1 98.31 60 VAL B N 1
ATOM 1286 C CA . VAL B 1 60 ? 5.176 11.055 9.891 1 98.31 60 VAL B CA 1
ATOM 1287 C C . VAL B 1 60 ? 5.473 10.312 11.188 1 98.31 60 VAL B C 1
ATOM 1289 O O . VAL B 1 60 ? 5.742 9.109 11.18 1 98.31 60 VAL B O 1
ATOM 1292 N N . PRO B 1 61 ? 5.398 10.969 12.273 1 97.75 61 PRO B N 1
ATOM 1293 C CA . PRO B 1 61 ? 5.773 10.344 13.539 1 97.75 61 PRO B CA 1
ATOM 1294 C C . PRO B 1 61 ? 4.844 9.203 13.938 1 97.75 61 PRO B C 1
ATOM 1296 O O . PRO B 1 61 ? 3.676 9.188 13.539 1 97.75 61 PRO B O 1
ATOM 1299 N N . ALA B 1 62 ? 5.434 8.344 14.797 1 94.62 62 ALA B N 1
ATOM 1300 C CA . ALA B 1 62 ? 4.668 7.215 15.32 1 94.62 62 ALA B CA 1
ATOM 1301 C C . ALA B 1 62 ? 3.408 7.691 16.047 1 94.62 62 ALA B C 1
ATOM 1303 O O . ALA B 1 62 ? 3.393 8.773 16.625 1 94.62 62 ALA B O 1
ATOM 1304 N N . ASP B 1 63 ? 2.354 6.93 15.922 1 93.88 63 ASP B N 1
ATOM 1305 C CA . ASP B 1 63 ? 1.1 7.09 16.656 1 93.88 63 ASP B CA 1
ATOM 1306 C C . ASP B 1 63 ? 0.314 8.297 16.141 1 93.88 63 ASP B C 1
ATOM 1308 O O . ASP B 1 63 ? -0.658 8.727 16.766 1 93.88 63 ASP B O 1
ATOM 1312 N N . SER B 1 64 ? 0.708 8.828 14.953 1 96.25 64 SER B N 1
ATOM 1313 C CA . SER B 1 64 ? -0.037 9.922 14.352 1 96.25 64 SER B CA 1
ATOM 1314 C C . SER B 1 64 ? -1.339 9.438 13.727 1 96.25 64 SER B C 1
ATOM 1316 O O . SER B 1 64 ? -1.403 8.312 13.211 1 96.25 64 SER B O 1
ATOM 1318 N N . VAL B 1 65 ? -2.367 10.289 13.836 1 97.12 65 VAL B N 1
ATOM 1319 C CA . VAL B 1 65 ? -3.623 10.078 13.125 1 97.12 65 VAL B CA 1
ATOM 1320 C C . VAL B 1 65 ? -3.852 11.203 12.125 1 97.12 65 VAL B C 1
ATOM 1322 O O . VAL B 1 65 ? -4.027 12.359 12.516 1 97.12 65 VAL B O 1
ATOM 1325 N N . ILE B 1 66 ? -3.773 10.906 10.844 1 98 66 ILE B N 1
ATOM 1326 C CA . ILE B 1 66 ? -3.941 11.891 9.781 1 98 66 ILE B CA 1
ATOM 1327 C C . ILE B 1 66 ? -5.383 11.867 9.281 1 98 66 ILE B C 1
ATOM 1329 O O . ILE B 1 66 ? -5.848 10.859 8.75 1 98 66 ILE B O 1
ATOM 1333 N N . PRO B 1 67 ? -6.113 12.961 9.5 1 97.75 67 PRO B N 1
ATOM 1334 C CA . PRO B 1 67 ? -7.508 12.992 9.055 1 97.75 67 PRO B CA 1
ATOM 1335 C C . PRO B 1 67 ? -7.645 12.945 7.539 1 97.75 67 PRO B C 1
ATOM 1337 O O . PRO B 1 67 ? -6.676 13.203 6.82 1 97.75 67 PRO B O 1
ATOM 1340 N N . PRO B 1 68 ? -8.914 12.656 7.082 1 97.44 68 PRO B N 1
ATOM 1341 C CA . PRO B 1 68 ? -9.117 12.586 5.633 1 97.44 68 PRO B CA 1
ATOM 1342 C C . PRO B 1 68 ? -8.828 13.914 4.934 1 97.44 68 PRO B C 1
ATOM 1344 O O . PRO B 1 68 ? -8.961 14.977 5.543 1 97.44 68 PRO B O 1
ATOM 1347 N N . PHE B 1 69 ? -8.398 13.836 3.723 1 97 69 PHE B N 1
ATOM 1348 C CA . PHE B 1 69 ? -8.203 14.984 2.844 1 97 69 PHE B CA 1
ATOM 1349 C C . PHE B 1 69 ? -7.094 15.891 3.367 1 97 69 PHE B C 1
ATOM 1351 O O . PHE B 1 69 ? -7.188 17.109 3.273 1 97 69 PHE B O 1
ATOM 1358 N N . SER B 1 70 ? -6.074 15.258 3.949 1 97.62 70 SER B N 1
ATOM 1359 C CA . SER B 1 70 ? -4.941 16.016 4.469 1 97.62 70 SER B CA 1
ATOM 1360 C C . SER B 1 70 ? -3.723 15.883 3.562 1 97.62 70 SER B C 1
ATOM 1362 O O . SER B 1 70 ? -3.43 14.789 3.068 1 97.62 70 SER B O 1
ATOM 1364 N N . ARG B 1 71 ? -3.107 16.938 3.34 1 97.06 71 ARG B N 1
ATOM 1365 C CA . ARG B 1 71 ? -1.764 16.953 2.771 1 97.06 71 ARG B CA 1
ATOM 1366 C C . ARG B 1 71 ? -0.71 17.156 3.855 1 97.06 71 ARG B C 1
ATOM 1368 O O . ARG B 1 71 ? -0.768 18.125 4.605 1 97.06 71 ARG B O 1
ATOM 1375 N N . ILE B 1 72 ? 0.174 16.234 3.984 1 98.31 72 ILE B N 1
ATOM 1376 C CA . ILE B 1 72 ? 1.188 16.25 5.035 1 98.31 72 ILE B CA 1
ATOM 1377 C C . ILE B 1 72 ? 2.576 16.359 4.41 1 98.31 72 ILE B C 1
ATOM 1379 O O . ILE B 1 72 ? 2.857 15.727 3.387 1 98.31 72 ILE B O 1
ATOM 1383 N N . GLY B 1 73 ? 3.426 17.156 4.969 1 98.12 73 GLY B N 1
ATOM 1384 C CA . GLY B 1 73 ? 4.789 17.266 4.473 1 98.12 73 GLY B CA 1
ATOM 1385 C C . GLY B 1 73 ? 5.773 17.719 5.531 1 98.12 73 GLY B C 1
ATOM 1386 O O . GLY B 1 73 ? 5.391 18.375 6.504 1 98.12 73 GLY B O 1
ATOM 1387 N N . GLY B 1 74 ? 7.031 17.203 5.406 1 97.62 74 GLY B N 1
ATOM 1388 C CA . GLY B 1 74 ? 8.109 17.703 6.242 1 97.62 74 GLY B CA 1
ATOM 1389 C C . GLY B 1 74 ? 8.609 16.672 7.246 1 97.62 74 GLY B C 1
ATOM 1390 O O . GLY B 1 74 ? 8.172 15.523 7.238 1 97.62 74 GLY B O 1
ATOM 1391 N N . VAL B 1 75 ? 9.672 17.188 8.125 1 97.69 75 VAL B N 1
ATOM 1392 C CA . VAL B 1 75 ? 10.305 16.375 9.164 1 97.69 75 VAL B CA 1
ATOM 1393 C C . VAL B 1 75 ? 10.383 17.188 10.461 1 97.69 75 VAL B C 1
ATOM 1395 O O . VAL B 1 75 ? 11.227 18.078 10.594 1 97.69 75 VAL B O 1
ATOM 1398 N N . PRO B 1 76 ? 9.602 16.953 11.391 1 97.88 76 PRO B N 1
ATOM 1399 C CA . PRO B 1 76 ? 8.492 15.992 11.375 1 97.88 76 PRO B CA 1
ATOM 1400 C C . PRO B 1 76 ? 7.359 16.422 10.453 1 97.88 76 PRO B C 1
ATOM 1402 O O . PRO B 1 76 ? 7.203 17.625 10.172 1 97.88 76 PRO B O 1
ATOM 1405 N N . GLY B 1 77 ? 6.633 15.461 9.812 1 97.81 77 GLY B N 1
ATOM 1406 C CA . GLY B 1 77 ? 5.484 15.75 8.969 1 97.81 77 GLY B CA 1
ATOM 1407 C C . GLY B 1 77 ? 4.441 16.609 9.656 1 97.81 77 GLY B C 1
ATOM 1408 O O . GLY B 1 77 ? 4.039 16.328 10.789 1 97.81 77 GLY B O 1
ATOM 1409 N N . LYS B 1 78 ? 3.986 17.516 8.984 1 97.38 78 LYS B N 1
ATOM 1410 C CA . LYS B 1 78 ? 2.947 18.422 9.477 1 97.38 78 LYS B CA 1
ATOM 1411 C C . LYS B 1 78 ? 1.861 18.625 8.43 1 97.38 78 LYS B C 1
ATOM 1413 O O . LYS B 1 78 ? 2.105 18.469 7.23 1 97.38 78 LYS B O 1
ATOM 1418 N N . TYR B 1 79 ? 0.704 18.969 9.07 1 97.5 79 TYR B N 1
ATOM 1419 C CA . TYR B 1 79 ? -0.407 19.328 8.195 1 97.5 79 TYR B CA 1
ATOM 1420 C C . TYR B 1 79 ? -0.06 20.562 7.355 1 97.5 79 TYR B C 1
ATOM 1422 O O . TYR B 1 79 ? 0.435 21.562 7.879 1 97.5 79 TYR B O 1
ATOM 1430 N N . LEU B 1 80 ? -0.186 20.562 6.051 1 97.12 80 LEU B N 1
ATOM 1431 C CA . LEU B 1 80 ? 0.083 21.688 5.156 1 97.12 80 LEU B CA 1
ATOM 1432 C C . LEU B 1 80 ? -1.216 22.344 4.703 1 97.12 80 LEU B C 1
ATOM 1434 O O . LEU B 1 80 ? -1.396 23.547 4.871 1 97.12 80 LEU B O 1
ATOM 1438 N N . GLU B 1 81 ? -2.096 21.516 4.098 1 95.62 81 GLU B N 1
ATOM 1439 C CA . GLU B 1 81 ? -3.381 22.016 3.609 1 95.62 81 GLU B CA 1
ATOM 1440 C C . GLU B 1 81 ? -4.359 20.859 3.383 1 95.62 81 GLU B C 1
ATOM 1442 O O . GLU B 1 81 ? -3.98 19.688 3.465 1 95.62 81 GLU B O 1
ATOM 1447 N N . ASP B 1 82 ? -5.59 21.328 3.059 1 93.88 82 ASP B N 1
ATOM 1448 C CA . ASP B 1 82 ? -6.613 20.344 2.686 1 93.88 82 ASP B CA 1
ATOM 1449 C C . ASP B 1 82 ? -6.484 19.953 1.217 1 93.88 82 ASP B C 1
ATOM 1451 O O . ASP B 1 82 ? -6.211 20.797 0.361 1 93.88 82 ASP B O 1
ATOM 1455 N N . MET B 1 83 ? -6.641 18.703 1.046 1 92.31 83 MET B N 1
ATOM 1456 C CA . MET B 1 83 ? -6.824 18.25 -0.331 1 92.31 83 MET B CA 1
ATOM 1457 C C . MET B 1 83 ? -8.227 18.578 -0.829 1 92.31 83 MET B C 1
ATOM 1459 O O . MET B 1 83 ? -9.172 18.641 -0.042 1 92.31 83 MET B O 1
ATOM 1463 N N . PRO B 1 84 ? -8.273 18.953 -2.08 1 88.81 84 PRO B N 1
ATOM 1464 C CA . PRO B 1 84 ? -9.609 19.234 -2.615 1 88.81 84 PRO B CA 1
ATOM 1465 C C . PRO B 1 84 ? -10.602 18.109 -2.379 1 88.81 84 PRO B C 1
ATOM 1467 O O . PRO B 1 84 ? -10.203 16.938 -2.301 1 88.81 84 PRO B O 1
ATOM 1470 N N . GLU B 1 85 ? -11.875 18.453 -2.252 1 84.56 85 GLU B N 1
ATOM 1471 C CA . GLU B 1 85 ? -12.922 17.453 -2.049 1 84.56 85 GLU B CA 1
ATOM 1472 C C . GLU B 1 85 ? -13.016 16.5 -3.242 1 84.56 85 GLU B C 1
ATOM 1474 O O . GLU B 1 85 ? -13.477 15.375 -3.104 1 84.56 85 GLU B O 1
ATOM 1479 N N . ALA B 1 86 ? -12.602 17.047 -4.34 1 84.31 86 ALA B N 1
ATOM 1480 C CA . ALA B 1 86 ? -12.664 16.266 -5.574 1 84.31 86 ALA B CA 1
ATOM 1481 C C . ALA B 1 86 ? -11.461 15.344 -5.707 1 84.31 86 ALA B C 1
ATOM 1483 O O . ALA B 1 86 ? -11.289 14.68 -6.73 1 84.31 86 ALA B O 1
ATOM 1484 N N . THR B 1 87 ? -10.695 15.242 -4.75 1 82.88 87 THR B N 1
ATOM 1485 C CA . THR B 1 87 ? -9.445 14.492 -4.781 1 82.88 87 THR B CA 1
ATOM 1486 C C . THR B 1 87 ? -9.695 13.031 -5.145 1 82.88 87 THR B C 1
ATOM 1488 O O . THR B 1 87 ? -8.961 12.453 -5.945 1 82.88 87 THR B O 1
ATOM 1491 N N . GLN B 1 88 ? -10.688 12.523 -4.574 1 82.31 88 GLN B N 1
ATOM 1492 C CA . GLN B 1 88 ? -11 11.133 -4.867 1 82.31 88 GLN B CA 1
ATOM 1493 C C . GLN B 1 88 ? -11.203 10.922 -6.363 1 82.31 88 GLN B C 1
ATOM 1495 O O . GLN B 1 88 ? -10.633 9.992 -6.945 1 82.31 88 GLN B O 1
ATOM 1500 N N . GLU B 1 89 ? -11.992 11.742 -6.926 1 80.81 89 GLU B N 1
ATOM 1501 C CA . GLU B 1 89 ? -12.297 11.641 -8.352 1 80.81 89 GLU B CA 1
ATOM 1502 C C . GLU B 1 89 ? -11.047 11.852 -9.195 1 80.81 89 GLU B C 1
ATOM 1504 O O . GLU B 1 89 ? -10.852 11.164 -10.203 1 80.81 89 GLU B O 1
ATOM 1509 N N . LEU B 1 90 ? -10.273 12.844 -8.758 1 75.31 90 LEU B N 1
ATOM 1510 C CA . LEU B 1 90 ? -9.055 13.188 -9.484 1 75.31 90 LEU B CA 1
ATOM 1511 C C . LEU B 1 90 ? -8.039 12.055 -9.414 1 75.31 90 LEU B C 1
ATOM 1513 O O . LEU B 1 90 ? -7.387 11.734 -10.414 1 75.31 90 LEU B O 1
ATOM 1517 N N . TYR B 1 91 ? -7.973 11.5 -8.352 1 75.88 91 TYR B N 1
ATOM 1518 C CA . TYR B 1 91 ? -7.023 10.414 -8.125 1 75.88 91 TYR B CA 1
ATOM 1519 C C . TYR B 1 91 ? -7.426 9.172 -8.906 1 75.88 91 TYR B C 1
ATOM 1521 O O . TYR B 1 91 ? -6.582 8.516 -9.523 1 75.88 91 TYR B O 1
ATOM 1529 N N . ILE B 1 92 ? -8.672 8.875 -8.93 1 77.5 92 ILE B N 1
ATOM 1530 C CA . ILE B 1 92 ? -9.195 7.707 -9.633 1 77.5 92 ILE B CA 1
ATOM 1531 C C . ILE B 1 92 ? -8.93 7.855 -11.133 1 77.5 92 ILE B C 1
ATOM 1533 O O . ILE B 1 92 ? -8.508 6.902 -11.789 1 77.5 92 ILE B O 1
ATOM 1537 N N . SER B 1 93 ? -9.086 9 -11.586 1 75.06 93 SER B N 1
ATOM 1538 C CA . SER B 1 93 ? -8.891 9.25 -13.008 1 75.06 93 SER B CA 1
ATOM 1539 C C . SER B 1 93 ? -7.418 9.148 -13.391 1 75.06 93 SER B C 1
ATOM 1541 O O . SER B 1 93 ? -7.074 8.602 -14.438 1 75.06 93 SER B O 1
ATOM 1543 N N . GLN B 1 94 ? -6.496 9.609 -12.57 1 67.69 94 GLN B N 1
ATOM 1544 C CA . GLN B 1 94 ? -5.066 9.664 -12.852 1 67.69 94 GLN B CA 1
ATOM 1545 C C . GLN B 1 94 ? -4.434 8.281 -12.742 1 67.69 94 GLN B C 1
ATOM 1547 O O . GLN B 1 94 ? -3.643 7.883 -13.602 1 67.69 94 GLN B O 1
ATOM 1552 N N . ILE B 1 95 ? -4.836 7.57 -11.719 1 66.44 95 ILE B N 1
ATOM 1553 C CA . ILE B 1 95 ? -4.234 6.27 -11.445 1 66.44 95 ILE B CA 1
ATOM 1554 C C . ILE B 1 95 ? -4.723 5.254 -12.484 1 66.44 95 ILE B C 1
ATOM 1556 O O . ILE B 1 95 ? -3.947 4.418 -12.945 1 66.44 95 ILE B O 1
ATOM 1560 N N . SER B 1 96 ? -6.027 5.277 -12.711 1 62.53 96 SER B N 1
ATOM 1561 C CA . SER B 1 96 ? -6.578 4.395 -13.727 1 62.53 96 SER B CA 1
ATOM 1562 C C . SER B 1 96 ? -5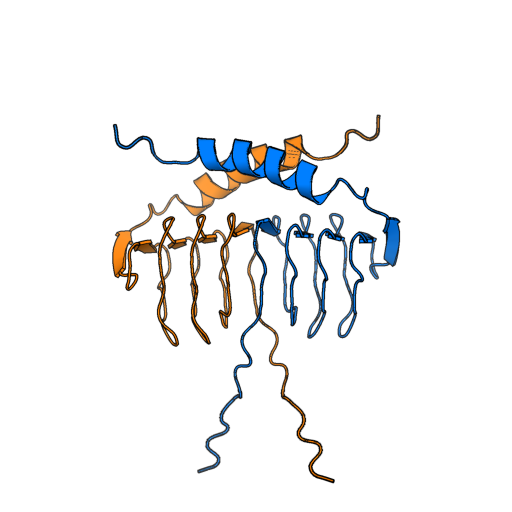.809 4.52 -15.039 1 62.53 96 SER B C 1
ATOM 1564 O O . SER B 1 96 ? -5.543 3.518 -15.711 1 62.53 96 SER B O 1
ATOM 1566 N N . ARG B 1 97 ? -5.566 5.684 -15.398 1 60.31 97 ARG B N 1
ATOM 1567 C CA . ARG B 1 97 ? -4.836 5.922 -16.641 1 60.31 97 ARG B CA 1
ATOM 1568 C C . ARG B 1 97 ? -3.451 5.289 -16.594 1 60.31 97 ARG B C 1
ATOM 1570 O O . ARG B 1 97 ? -2.986 4.723 -17.578 1 60.31 97 ARG B O 1
ATOM 1577 N N . TYR B 1 98 ? -2.904 5.332 -15.547 1 58.34 98 TYR B N 1
ATOM 1578 C CA . TYR B 1 98 ? -1.555 4.812 -15.359 1 58.34 98 TYR B CA 1
ATOM 1579 C C . TYR B 1 98 ? -1.531 3.293 -15.5 1 58.34 98 TYR B C 1
ATOM 1581 O O . TYR B 1 98 ? -0.731 2.748 -16.266 1 58.34 98 TYR B O 1
ATOM 1589 N N . PHE B 1 99 ? -2.287 2.602 -14.695 1 58.59 99 PHE B N 1
ATOM 1590 C CA . PHE B 1 99 ? -2.186 1.149 -14.617 1 58.59 99 PHE B CA 1
ATOM 1591 C C . PHE B 1 99 ? -2.82 0.496 -15.844 1 58.59 99 PHE B C 1
ATOM 1593 O O . PHE B 1 99 ? -2.459 -0.623 -16.203 1 58.59 99 PHE B O 1
ATOM 1600 N N . ASP B 1 100 ? -3.707 1.112 -16.422 1 56.12 100 ASP B N 1
ATOM 1601 C CA . ASP B 1 100 ? -4.242 0.616 -17.688 1 56.12 100 ASP B CA 1
ATOM 1602 C C . ASP B 1 100 ? -3.145 0.518 -18.75 1 56.12 100 ASP B C 1
ATOM 1604 O O . ASP B 1 100 ? -3.188 -0.359 -19.609 1 56.12 100 ASP B O 1
ATOM 1608 N N . ASN B 1 101 ? -2.307 1.354 -18.562 1 52 101 ASN B N 1
ATOM 1609 C CA . ASN B 1 101 ? -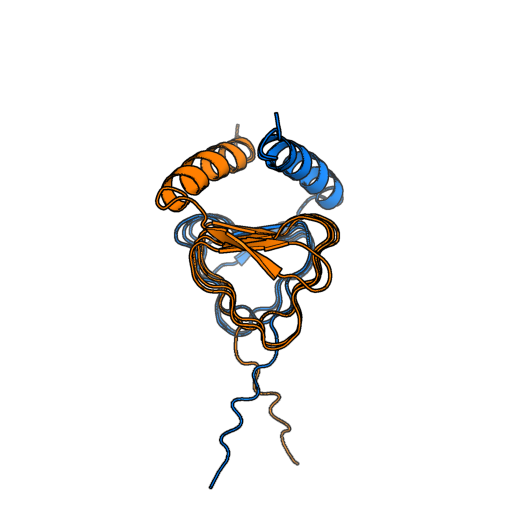1.242 1.354 -19.562 1 52 101 ASN B CA 1
ATOM 1610 C C . ASN B 1 101 ? -0.214 0.26 -19.297 1 52 101 ASN B C 1
ATOM 1612 O O . ASN B 1 101 ? 0.601 -0.065 -20.156 1 52 101 ASN B O 1
ATOM 1616 N N . PHE B 1 102 ? -0.197 -0.305 -18.172 1 49.81 102 PHE B N 1
ATOM 1617 C CA . PHE B 1 102 ? 0.779 -1.341 -17.844 1 49.81 102 PHE B CA 1
ATOM 1618 C C . PHE B 1 102 ? 0.191 -2.729 -18.078 1 49.81 102 PHE B C 1
ATOM 1620 O O . PHE B 1 102 ? 0.808 -3.736 -17.719 1 49.81 102 PHE B O 1
ATOM 1627 N N . THR B 1 103 ? -1.159 -2.977 -18.203 1 47.72 103 THR B N 1
ATOM 1628 C CA . THR B 1 103 ? -1.633 -4.312 -18.547 1 47.72 103 THR B CA 1
ATOM 1629 C C . THR B 1 103 ? -0.868 -4.871 -19.734 1 47.72 103 THR B C 1
ATOM 1631 O O . THR B 1 103 ? -0.822 -4.246 -20.797 1 47.72 103 THR B O 1
ATOM 1634 N N . PRO B 1 104 ? 0.04 -5.812 -19.391 1 41.75 104 PRO B N 1
ATOM 1635 C CA . PRO B 1 104 ? 0.575 -6.449 -20.594 1 41.75 104 PRO B CA 1
ATOM 1636 C C . PRO B 1 104 ? -0.504 -6.742 -21.641 1 41.75 104 PRO B C 1
ATOM 1638 O O . PRO B 1 104 ? -1.626 -7.113 -21.281 1 41.75 104 PRO B O 1
ATOM 1641 N N . ARG B 1 105 ? -0.559 -6.07 -22.766 1 37.41 105 ARG B N 1
ATOM 1642 C CA . ARG B 1 105 ? -1.416 -6.469 -23.875 1 37.41 105 ARG B CA 1
ATOM 1643 C C . ARG B 1 105 ? -1.234 -7.949 -24.203 1 37.41 105 ARG B C 1
ATOM 1645 O O . ARG B 1 105 ? -0.108 -8.414 -24.375 1 37.41 105 ARG B O 1
ATOM 1652 N N . THR B 1 106 ? -1.903 -8.906 -23.469 1 33.66 106 THR B N 1
ATOM 1653 C CA . THR B 1 106 ? -2.027 -10.164 -24.188 1 33.66 106 THR B CA 1
ATOM 1654 C C . THR B 1 106 ? -2.205 -9.922 -25.688 1 33.66 106 THR B C 1
ATOM 1656 O O . THR B 1 106 ? -3.211 -9.352 -26.109 1 33.66 106 THR B O 1
ATOM 1659 N N . ASN B 1 107 ? -1.27 -9.391 -26.344 1 29.41 107 ASN B N 1
ATOM 1660 C CA . ASN B 1 107 ? -1.448 -9.719 -27.75 1 29.41 107 ASN B CA 1
ATOM 1661 C C . ASN B 1 107 ? -1.521 -11.234 -27.969 1 29.41 107 ASN B C 1
ATOM 1663 O O . ASN B 1 107 ? -0.733 -11.984 -27.391 1 29.41 107 ASN B O 1
#

Organism: Bremia lactucae (NCBI:txid4779)

pLDDT: mean 82.68, std 20.22, range [28.25, 98.62]

Radius of gyration: 16.95 Å; Cα contacts (8 Å, |Δi|>4): 588; chains: 2; bounding box: 27×50×62 Å

Nearest PDB structures (foldseek):
  4n27-assembly1_C  TM=5.983E-01  e=3.250E-06  Brucella abortus 2308
  4mfg-assembly2_D  TM=5.936E-01  e=7.180E-06  Clostridioides difficile 630
  3tis-assembly1_C  TM=6.411E-01  e=7.742E-05  Escherichia coli K-12
  7aqq-assembly1_x  TM=4.438E-01  e=2.287E-05  Arabidopsis thaliana
  6sc4-assembly2_D  TM=4.457E-01  e=5.708E-05  candidate division MSBL1 archaeon SCGC-AAA259I09

InterPro domains:
  IPR011004 Trimeric LpxA-like superfamily [SSF51161] (9-103)
  IPR047125 Dynactin subunit 5 [PF21711] (4-106)
  IPR047125 Dynactin subunit 5 [PTHR46126] (4-106)

Secondary structure (DSSP, 8-state):
--------PPPEE-SSEEE-TT-EE--SEE-SS-EE-SS-EE-TT-EE-TT-EE-TT-EEPTT-EE-TTEEEETTTTEEEEEPPTTHHHHHHHHHHHHHHTTS----/--------PPPEE-SSEEE-TT-EE--SEE-SS-EE-SS-EE-TT-EE-TT-EE-TT-EEPTT-EE-TTEEEETTTTEEEEEPPTTHHHHHHHHHHHHHHTTS----

Solvent-accessible surface area (backbone atoms only — not comparable to full-atom values): 10307 Å² total; per-residue (Å²): 130,81,75,75,66,75,60,76,37,48,15,40,39,36,21,45,24,39,31,23,54,77,20,46,34,22,28,37,30,36,30,34,42,22,40,37,31,34,46,22,39,38,24,48,51,15,33,37,33,39,35,20,35,38,38,56,59,14,30,39,56,60,65,36,74,43,58,60,27,30,27,31,39,32,81,70,39,34,85,74,47,75,42,60,90,59,41,54,63,53,48,51,57,54,48,51,58,53,54,62,66,62,55,76,73,83,118,130,82,74,76,65,75,60,76,40,49,13,42,38,35,20,46,25,39,31,24,53,77,20,45,35,24,27,36,30,36,29,34,41,22,39,36,30,35,46,22,39,37,25,50,49,14,33,37,33,37,3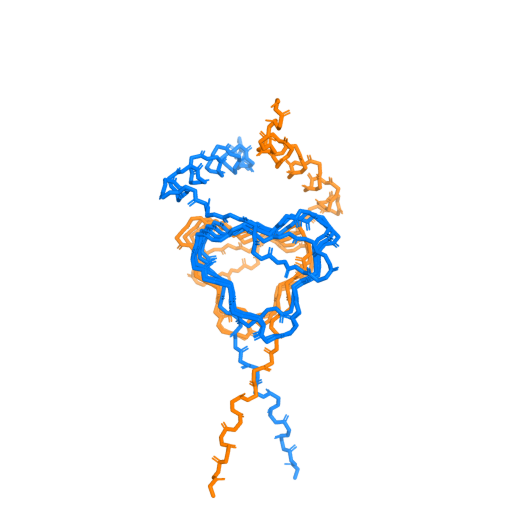6,20,36,37,38,55,58,14,31,38,56,59,64,37,73,43,59,60,27,30,29,30,38,33,82,69,40,34,86,73,46,72,43,61,90,59,41,56,63,53,48,52,55,55,50,51,58,50,56,63,66,62,53,75,73,83,118